Protein AF-A0A7J4RBS2-F1 (afdb_monomer_lite)

Sequence (239 aa):
MVTVESIDEVLATHQPALPSTRLSMVEQTLTRLLLFVILGVLLGLVLMPETVWDNGLRPIIWEPIQQDAGAQGDAGYSYQNTAIYTFGLLASVVVFQALFRTLQLPADDKMMIALIAWVCLAPIFRVLEDADFFPSSIDWLLISPIIHLHLATWLIAIGFVSHLVGKKWDHVGGDLGELNIRMRIVPVLCLALLFMWAILFRPGYAEHDMGLIWVIIGLGIGFASLIFAFHATREWPTI

Foldseek 3Di:
DCDPVNVVVVVVPDDDDDQLQDDDPLLVVLLVVVVCVVVVLVVCCVPPVCVSDVVHCCVLPPVQLLVCQDDPNPGPHDPNSVVCQVVVVVSVVSNVSNVCSNVVADPDVLVVLLCVVLVVVLVVLVVCLVVVLADSVCSSCNDPPNSVVVSVVLVVVLVVVLCVLLVVLPPPDDPVSLVSSCVGSLVVVLVSLVVCCVPRVVRSCVVDVPDPVVVCVVSVVVSVSSVVSPVSNPPVDDD

Secondary structure (DSSP, 8-state):
---HHHHHHHHHH-PPPPPTT---HHHHHHHHHHHHHHHHHHHHHHH-HIIIIIIIIIIIIIHHHHHHSSTT------HHHHHHHHHHHHHHHHHHHHHHHHTT---SHHHHHHHHHHHHHHHHHHHHHTTT-S-HHHHTTTSTTHHHHHHHHHHHHHHHHHHHHHTTTTTS-SHHHHHHHHHHHHHHHHHHHHHHHHHHTHHHHHHS---HHHHHHHHHHHHHHHHHHHHHTTTPPP-

Radius of gyration: 22.14 Å; chains: 1; bounding box: 56×56×59 Å

Structure (mmCIF, N/CA/C/O backbone):
data_AF-A0A7J4RBS2-F1
#
_entry.id   AF-A0A7J4RBS2-F1
#
loop_
_atom_site.group_PDB
_atom_site.id
_atom_site.type_symbol
_atom_site.label_atom_id
_atom_site.label_alt_id
_atom_site.label_comp_id
_atom_site.label_asym_id
_atom_site.label_entity_id
_atom_site.label_seq_id
_atom_site.pdbx_PDB_ins_code
_atom_site.Cartn_x
_atom_site.Cartn_y
_atom_site.Cartn_z
_atom_site.occupancy
_atom_site.B_iso_or_equiv
_atom_site.auth_seq_id
_atom_site.auth_comp_id
_atom_site.auth_asym_id
_atom_site.auth_atom_id
_atom_site.pdbx_PDB_model_num
ATOM 1 N N . MET A 1 1 ? -14.628 40.879 12.457 1.00 50.56 1 MET A N 1
ATOM 2 C CA . MET A 1 1 ? -15.404 40.176 13.499 1.00 50.56 1 MET A CA 1
ATOM 3 C C . MET A 1 1 ? -16.504 39.417 12.788 1.00 50.56 1 MET A C 1
ATOM 5 O O . MET A 1 1 ? -17.358 40.060 12.198 1.00 50.56 1 MET A O 1
ATOM 9 N N . VAL A 1 2 ? -16.421 38.089 12.754 1.00 52.47 2 VAL A N 1
ATOM 10 C CA . VAL A 1 2 ? -17.524 37.231 12.296 1.00 52.47 2 VAL A CA 1
ATOM 11 C C . VAL A 1 2 ? -18.581 37.286 13.403 1.00 52.47 2 VAL A C 1
ATOM 13 O O . VAL A 1 2 ? -18.261 36.989 14.553 1.00 52.47 2 VAL A O 1
ATOM 16 N N . THR A 1 3 ? -19.777 37.799 13.112 1.00 64.69 3 THR A N 1
ATOM 17 C CA . THR A 1 3 ? -20.873 37.916 14.088 1.00 64.69 3 THR A CA 1
ATOM 18 C C . THR A 1 3 ? -21.522 36.549 14.304 1.00 64.69 3 THR A C 1
ATOM 20 O O . THR A 1 3 ? -21.555 35.732 13.389 1.00 64.69 3 THR A O 1
ATOM 23 N N . VAL A 1 4 ? -22.041 36.286 15.504 1.00 63.81 4 VAL A N 1
ATOM 24 C CA . VAL A 1 4 ? -22.678 35.000 15.861 1.00 63.81 4 VAL A CA 1
ATOM 25 C C . VAL A 1 4 ? -23.813 34.634 14.887 1.00 63.81 4 VAL A C 1
ATOM 27 O O . VAL A 1 4 ? -23.891 33.492 14.454 1.00 63.81 4 VAL A O 1
ATOM 30 N N . GLU A 1 5 ? -24.578 35.626 14.415 1.00 63.78 5 GLU A N 1
ATOM 31 C CA . GLU A 1 5 ? -25.596 35.472 13.356 1.00 63.78 5 GLU A CA 1
ATOM 32 C C . GLU A 1 5 ? -25.051 34.866 12.055 1.00 63.78 5 GLU A C 1
ATOM 34 O O . GLU A 1 5 ? -25.697 34.018 11.447 1.00 63.78 5 GLU A O 1
ATOM 39 N N . SER A 1 6 ? -23.838 35.248 11.644 1.00 71.94 6 SER A N 1
ATOM 40 C CA . SER A 1 6 ? -23.223 34.707 10.425 1.00 71.94 6 SER A CA 1
ATOM 41 C C . SER A 1 6 ? -22.739 33.262 10.586 1.00 71.94 6 SER A C 1
ATOM 43 O O . SER A 1 6 ? -22.609 32.548 9.597 1.00 71.94 6 SER A O 1
ATOM 45 N N . ILE A 1 7 ? -22.492 32.807 11.819 1.00 69.44 7 ILE A N 1
ATOM 46 C CA . ILE A 1 7 ? -22.145 31.408 12.106 1.00 69.44 7 ILE A CA 1
ATOM 47 C C . ILE A 1 7 ? -23.410 30.548 12.079 1.00 69.44 7 ILE A C 1
ATOM 49 O O . ILE A 1 7 ? -23.400 29.485 11.463 1.00 69.44 7 ILE A O 1
ATOM 53 N N . ASP A 1 8 ? -24.505 31.022 12.675 1.00 73.69 8 ASP A N 1
ATOM 54 C CA . ASP A 1 8 ? -25.783 30.303 12.686 1.00 73.69 8 ASP A CA 1
ATOM 55 C C . ASP A 1 8 ? -26.370 30.149 11.276 1.00 73.69 8 ASP A C 1
ATOM 57 O O . ASP A 1 8 ? -26.888 29.086 10.938 1.00 73.69 8 ASP A O 1
ATOM 61 N N . GLU A 1 9 ? -26.220 31.153 10.410 1.00 74.69 9 GLU A N 1
ATOM 62 C CA . GLU A 1 9 ? -26.653 31.081 9.008 1.00 74.69 9 GLU A CA 1
ATOM 63 C C . GLU A 1 9 ? -25.820 30.078 8.182 1.00 74.69 9 GLU A C 1
ATOM 65 O O . GLU A 1 9 ? -26.359 29.305 7.381 1.00 74.69 9 GLU A O 1
ATOM 70 N N . VAL A 1 10 ? -24.505 30.020 8.426 1.00 71.06 10 VAL A N 1
ATOM 71 C CA . VAL A 1 10 ? -23.597 29.042 7.800 1.00 71.06 10 VAL A CA 1
ATOM 72 C C . VAL A 1 10 ? -23.872 27.621 8.300 1.00 71.06 10 VAL A C 1
ATOM 74 O O . VAL A 1 10 ? -23.862 26.681 7.508 1.00 71.06 10 VAL A O 1
ATOM 77 N N . LEU A 1 11 ? -24.164 27.441 9.590 1.00 70.25 11 LEU A N 1
ATOM 78 C CA . LEU A 1 11 ? -24.530 26.139 10.157 1.00 70.25 11 LEU A CA 1
ATOM 79 C C . LEU A 1 11 ? -25.921 25.683 9.695 1.00 70.25 11 LEU A C 1
ATOM 81 O O . LEU A 1 11 ? -26.110 24.499 9.426 1.00 70.25 11 LEU A O 1
ATOM 85 N N . ALA A 1 12 ? -26.874 26.606 9.539 1.00 70.94 12 ALA A N 1
ATOM 86 C CA . ALA A 1 12 ? -28.226 26.312 9.061 1.00 70.94 12 ALA A CA 1
ATOM 87 C C . ALA A 1 12 ? -28.264 25.882 7.586 1.00 70.94 12 ALA A C 1
ATOM 89 O O . ALA A 1 12 ? -29.143 25.122 7.178 1.00 70.94 12 ALA A O 1
ATOM 90 N N . THR A 1 13 ? -27.305 26.345 6.784 1.00 72.06 13 THR A N 1
ATOM 91 C CA . THR A 1 13 ? -27.152 25.953 5.374 1.00 72.06 13 THR A CA 1
ATOM 92 C C . THR A 1 13 ? -26.217 24.759 5.179 1.00 72.06 13 THR A C 1
ATOM 94 O O . THR A 1 13 ? -26.147 24.205 4.078 1.00 72.06 13 THR A O 1
ATOM 97 N N . HIS A 1 14 ? -25.531 24.312 6.236 1.00 68.75 14 HIS A N 1
ATOM 98 C CA . HIS A 1 14 ? -24.615 23.185 6.170 1.00 68.75 14 HIS A CA 1
ATOM 99 C C . HIS A 1 14 ? -25.386 21.866 6.058 1.00 68.75 14 HIS A C 1
ATOM 101 O O . HIS A 1 14 ? -25.977 21.372 7.019 1.00 68.75 14 HIS A O 1
ATOM 107 N N . GLN A 1 15 ? -25.371 21.263 4.869 1.00 68.50 15 GLN A N 1
ATOM 108 C CA . GLN A 1 15 ? -25.868 19.903 4.706 1.00 68.50 15 GLN A CA 1
ATOM 109 C C . GLN A 1 15 ? -24.867 18.932 5.343 1.00 68.50 15 GLN A C 1
ATOM 111 O O . GLN A 1 15 ? -23.701 18.921 4.938 1.00 68.50 15 GLN A O 1
ATOM 116 N N . PRO A 1 16 ? -25.285 18.114 6.325 1.00 66.38 16 PRO A N 1
ATOM 117 C CA . PRO A 1 16 ? -24.388 17.154 6.944 1.00 66.38 16 PRO A CA 1
ATOM 118 C C . PRO A 1 16 ? -23.901 16.144 5.904 1.00 66.38 16 PRO A C 1
ATOM 120 O O . PRO A 1 16 ? -24.620 15.790 4.964 1.00 66.38 16 PRO A O 1
ATOM 123 N N . ALA A 1 17 ? -22.678 15.650 6.097 1.00 70.94 17 ALA A N 1
ATOM 124 C CA . ALA A 1 17 ? -22.144 14.571 5.280 1.00 70.94 17 ALA A CA 1
ATOM 125 C C . ALA A 1 17 ? -23.093 13.357 5.286 1.00 70.94 17 ALA A C 1
ATOM 127 O O . ALA A 1 17 ? -23.782 13.080 6.272 1.00 70.94 17 ALA A O 1
ATOM 128 N N . LEU A 1 18 ? -23.129 12.623 4.169 1.00 75.06 18 LEU A N 1
ATOM 129 C CA . LEU A 1 18 ? -23.966 11.430 4.052 1.00 75.06 18 LEU A CA 1
ATOM 130 C C . LEU A 1 18 ? -23.629 10.420 5.167 1.00 75.06 18 LEU A C 1
ATOM 132 O O . LEU A 1 18 ? -22.447 10.183 5.433 1.00 75.06 18 LEU A O 1
ATOM 136 N N . PRO A 1 19 ? -24.633 9.754 5.771 1.00 76.69 19 PRO A N 1
ATOM 137 C CA . PRO A 1 19 ? -24.393 8.712 6.768 1.00 76.69 19 PRO A CA 1
ATOM 138 C C . PRO A 1 19 ? -23.459 7.624 6.227 1.00 76.69 19 PRO A C 1
ATOM 140 O O . PRO A 1 19 ? -23.555 7.269 5.052 1.00 76.69 19 PRO A O 1
ATOM 143 N N . SER A 1 20 ? -22.598 7.034 7.060 1.00 70.38 20 SER A N 1
ATOM 144 C CA . SER A 1 20 ? -21.659 5.967 6.647 1.00 70.38 20 SER A CA 1
ATOM 145 C C . SER A 1 20 ? -22.341 4.753 6.001 1.00 70.38 20 SER A C 1
ATOM 147 O O . SER A 1 20 ? -21.736 4.053 5.201 1.00 70.38 20 SER A O 1
ATOM 149 N N . THR A 1 21 ? -23.631 4.548 6.277 1.00 71.56 21 THR A N 1
ATOM 150 C CA . THR A 1 21 ? -24.465 3.473 5.719 1.00 71.56 21 THR A CA 1
ATOM 151 C C . THR A 1 21 ? -25.028 3.760 4.323 1.00 71.56 21 THR A C 1
ATOM 153 O O . THR A 1 21 ? -25.675 2.890 3.740 1.00 71.56 21 THR A O 1
ATOM 156 N N . ARG A 1 22 ? -24.828 4.965 3.770 1.00 79.38 22 ARG A N 1
ATOM 157 C CA . ARG A 1 22 ? -25.332 5.353 2.444 1.00 79.38 22 ARG A CA 1
ATOM 158 C C . ARG A 1 22 ? -24.209 5.845 1.540 1.00 79.38 22 ARG A C 1
ATOM 160 O O . ARG A 1 22 ? -23.577 6.868 1.800 1.00 79.38 22 ARG A O 1
ATOM 167 N N . LEU A 1 23 ? -24.034 5.145 0.424 1.00 80.25 23 LEU A N 1
ATOM 168 C CA . LEU A 1 23 ? -23.126 5.543 -0.644 1.00 80.25 23 LEU A CA 1
ATOM 169 C C . LEU A 1 23 ? -23.752 6.642 -1.506 1.00 80.25 23 LEU A C 1
ATOM 171 O O . LEU A 1 23 ? -24.913 6.535 -1.914 1.00 80.25 23 LEU A O 1
ATOM 175 N N . SER A 1 24 ? -22.967 7.665 -1.825 1.00 85.44 24 SER A N 1
ATOM 176 C CA . SER A 1 24 ? -23.315 8.675 -2.822 1.00 85.44 24 SER A CA 1
ATOM 177 C C . SER A 1 24 ? -23.440 8.058 -4.218 1.00 85.44 24 SER A C 1
ATOM 179 O O . SER A 1 24 ? -22.927 6.972 -4.493 1.00 85.44 24 SER A O 1
ATOM 181 N N . MET A 1 25 ? -24.094 8.770 -5.137 1.00 86.06 25 MET A N 1
ATOM 182 C CA . MET A 1 25 ? -24.207 8.319 -6.530 1.00 86.06 25 MET A CA 1
ATOM 183 C C . MET A 1 25 ? -22.836 8.134 -7.190 1.00 86.06 25 MET A C 1
ATOM 185 O O . MET A 1 25 ? -22.652 7.185 -7.951 1.00 86.06 25 MET A O 1
ATOM 189 N N . VAL A 1 26 ? -21.865 8.991 -6.859 1.00 86.50 26 VAL A N 1
ATOM 190 C CA . VAL A 1 26 ? -20.489 8.900 -7.366 1.00 86.50 26 VAL A CA 1
ATOM 191 C C . VAL A 1 26 ? -19.807 7.637 -6.842 1.00 86.50 26 VAL A C 1
ATOM 193 O O . VAL A 1 26 ? -19.318 6.843 -7.641 1.00 86.50 26 VAL A O 1
ATOM 196 N N . GLU A 1 27 ? -19.848 7.395 -5.528 1.00 86.31 27 GLU A N 1
ATOM 197 C CA . GLU A 1 27 ? -19.271 6.193 -4.905 1.00 86.31 27 GLU A CA 1
ATOM 198 C C . GLU A 1 27 ? -19.888 4.908 -5.482 1.00 86.31 27 GLU A C 1
ATOM 200 O O . GLU A 1 27 ? -19.162 3.987 -5.858 1.00 86.31 27 GLU A O 1
ATOM 205 N N . GLN A 1 28 ? -21.218 4.846 -5.624 1.00 87.38 28 GLN A N 1
ATOM 206 C CA . GLN A 1 28 ? -21.900 3.681 -6.203 1.00 87.38 28 GLN A CA 1
ATOM 207 C C . GLN A 1 28 ? -21.513 3.449 -7.663 1.00 87.38 28 GLN A C 1
ATOM 209 O O . GLN A 1 28 ? -21.249 2.312 -8.058 1.00 87.38 28 GLN A O 1
ATOM 214 N N . THR A 1 29 ? -21.499 4.514 -8.465 1.00 89.88 29 THR A N 1
ATOM 215 C CA . THR A 1 29 ? -21.199 4.425 -9.898 1.00 89.88 29 THR A CA 1
ATOM 216 C C . THR A 1 29 ? -19.759 3.990 -10.112 1.00 89.88 29 THR A C 1
ATOM 218 O O . THR A 1 29 ? -19.530 3.030 -10.842 1.00 89.88 29 THR A O 1
ATOM 221 N N . LEU A 1 30 ? -18.802 4.623 -9.428 1.00 89.62 30 LEU A N 1
ATOM 222 C CA . LEU A 1 30 ? -17.386 4.271 -9.532 1.00 89.62 30 LEU A CA 1
ATOM 223 C C . LEU A 1 30 ? -17.116 2.848 -9.044 1.00 89.62 30 LEU A C 1
ATOM 225 O O . LEU A 1 30 ? -16.417 2.107 -9.726 1.00 89.62 30 LEU A O 1
ATOM 229 N N . THR A 1 31 ? -17.723 2.426 -7.931 1.00 88.56 31 THR A N 1
ATOM 230 C CA . THR A 1 31 ? -17.552 1.055 -7.420 1.00 88.56 31 THR A CA 1
ATOM 231 C C . THR A 1 31 ? -18.075 0.019 -8.418 1.00 88.56 31 THR A C 1
ATOM 233 O O . THR A 1 31 ? -17.393 -0.960 -8.711 1.00 88.56 31 THR A O 1
ATOM 236 N N . ARG A 1 32 ? -19.268 0.231 -8.990 1.00 91.50 32 ARG A N 1
ATOM 237 C CA . ARG A 1 32 ? -19.848 -0.688 -9.986 1.00 91.50 32 ARG A CA 1
ATOM 238 C C . ARG A 1 32 ? -19.064 -0.693 -11.294 1.00 91.50 32 ARG A C 1
ATOM 240 O O . ARG A 1 32 ? -18.842 -1.765 -11.846 1.00 91.50 32 ARG A O 1
ATOM 247 N N . LEU A 1 33 ? -18.646 0.479 -11.770 1.00 92.75 33 LEU A N 1
ATOM 248 C CA . LEU A 1 33 ? -17.818 0.615 -12.965 1.00 92.75 33 LEU A CA 1
ATOM 249 C C . LEU A 1 33 ? -16.496 -0.135 -12.782 1.00 92.75 33 LEU A C 1
ATOM 251 O O . LEU A 1 33 ? -16.130 -0.929 -13.640 1.00 92.75 33 LEU A O 1
ATOM 255 N N . LEU A 1 34 ? -15.820 0.064 -11.648 1.00 89.94 34 LEU A N 1
ATOM 256 C CA . LEU A 1 34 ? -14.563 -0.610 -11.341 1.00 89.94 34 LEU A CA 1
ATOM 257 C C . LEU A 1 34 ? -14.745 -2.131 -11.299 1.00 89.94 34 LEU A C 1
ATOM 259 O O . LEU A 1 34 ? -13.981 -2.851 -11.933 1.00 89.94 34 LEU A O 1
ATOM 263 N N . LEU A 1 35 ? -15.787 -2.625 -10.621 1.00 90.69 35 LEU A N 1
ATOM 264 C CA . LEU A 1 35 ? -16.109 -4.056 -10.591 1.00 90.69 35 LEU A CA 1
ATOM 265 C C . LEU A 1 35 ? -16.387 -4.617 -11.989 1.00 90.69 35 LEU A C 1
ATOM 267 O O . LEU A 1 35 ? -15.912 -5.702 -12.317 1.00 90.69 35 LEU A O 1
ATOM 271 N N . PHE A 1 36 ? -17.126 -3.880 -12.820 1.00 94.19 36 PHE A N 1
ATOM 272 C CA . PHE A 1 36 ? -17.406 -4.274 -14.197 1.00 94.19 36 PHE A CA 1
ATOM 273 C C . PHE A 1 36 ? -16.131 -4.325 -15.045 1.00 94.19 36 PHE A C 1
ATOM 275 O O . PHE A 1 36 ? -15.924 -5.300 -15.762 1.00 94.19 36 PHE A O 1
ATOM 282 N N . VAL A 1 37 ? -15.255 -3.321 -14.932 1.00 91.44 37 VAL A N 1
ATOM 283 C CA . VAL A 1 37 ? -13.959 -3.287 -15.627 1.00 91.44 37 VAL A CA 1
ATOM 284 C C . VAL A 1 37 ? -13.081 -4.454 -15.184 1.00 91.44 37 VAL A C 1
ATOM 286 O O . VAL A 1 37 ? -12.565 -5.166 -16.038 1.00 91.44 37 VAL A O 1
ATOM 289 N N . ILE A 1 38 ? -12.957 -4.703 -13.877 1.00 90.44 38 ILE A N 1
ATOM 290 C CA . ILE A 1 38 ? -12.171 -5.826 -13.343 1.00 90.44 38 ILE A CA 1
ATOM 291 C C . ILE A 1 38 ? -12.710 -7.153 -13.879 1.00 90.44 38 ILE A C 1
ATOM 293 O O . ILE A 1 38 ? -11.948 -7.951 -14.417 1.00 90.44 38 ILE A O 1
ATOM 297 N N . LEU A 1 39 ? -14.020 -7.387 -13.776 1.00 93.50 39 LEU A N 1
ATOM 298 C CA . LEU A 1 39 ? -14.628 -8.628 -14.250 1.00 93.50 39 LEU A CA 1
ATOM 299 C C . LEU A 1 39 ? -14.483 -8.785 -15.769 1.00 93.50 39 LEU A C 1
ATOM 301 O O . LEU A 1 39 ? -14.176 -9.876 -16.240 1.00 93.50 39 LEU A O 1
ATOM 305 N N . GLY A 1 40 ? -14.664 -7.703 -16.528 1.00 93.00 40 GLY A N 1
ATOM 306 C CA . GLY A 1 40 ? -14.497 -7.683 -17.978 1.00 93.00 40 GLY A CA 1
ATOM 307 C C . GLY A 1 40 ? -13.063 -7.986 -18.404 1.00 93.00 40 GLY A C 1
ATOM 308 O O . GLY A 1 40 ? -12.862 -8.800 -19.300 1.00 93.00 40 GLY A O 1
ATOM 309 N N . VAL A 1 41 ? -12.068 -7.406 -17.726 1.00 91.69 41 VAL A N 1
ATOM 310 C CA . VAL A 1 41 ? -10.647 -7.710 -17.953 1.00 91.69 41 VAL A CA 1
ATOM 311 C C . VAL A 1 41 ? -10.345 -9.162 -17.598 1.00 91.69 41 VAL A C 1
ATOM 313 O O . VAL A 1 41 ? -9.732 -9.850 -18.403 1.00 91.69 41 VAL A O 1
ATOM 316 N N . LEU A 1 42 ? -10.809 -9.667 -16.450 1.00 92.81 42 LEU A N 1
ATOM 317 C CA . LEU A 1 42 ? -10.588 -11.063 -16.052 1.00 92.81 42 LEU A CA 1
ATOM 318 C C . LEU A 1 42 ? -11.202 -12.049 -17.052 1.00 92.81 42 LEU A C 1
ATOM 320 O O . LEU A 1 42 ? -10.530 -12.979 -17.491 1.00 92.81 42 LEU A O 1
ATOM 324 N N . LEU A 1 43 ? -12.456 -11.832 -17.453 1.00 94.06 43 LEU A N 1
ATOM 325 C CA . LEU A 1 43 ? -13.114 -12.642 -18.479 1.00 94.06 43 LEU A CA 1
ATOM 326 C C . LEU A 1 43 ? -12.390 -12.528 -19.823 1.00 94.06 43 LEU A C 1
ATOM 328 O O . LEU A 1 43 ? -12.178 -13.535 -20.491 1.00 94.06 43 LEU A O 1
ATOM 332 N N . GLY A 1 44 ? -11.974 -11.322 -20.200 1.00 91.44 44 GLY A N 1
ATOM 333 C CA . GLY A 1 44 ? -11.227 -11.062 -21.423 1.00 91.44 44 GLY A CA 1
ATOM 334 C C . GLY A 1 44 ? -9.868 -11.762 -21.454 1.00 91.44 44 GLY A C 1
ATOM 335 O O . GLY A 1 44 ? -9.521 -12.355 -22.467 1.00 91.44 44 GLY A O 1
ATOM 336 N N . LEU A 1 45 ? -9.135 -11.780 -20.340 1.00 92.56 45 LEU A N 1
ATOM 337 C CA . LEU A 1 45 ? -7.869 -12.505 -20.214 1.00 92.56 45 LEU A CA 1
ATOM 338 C C . LEU A 1 45 ? -8.057 -14.025 -20.318 1.00 92.56 45 LEU A C 1
ATOM 340 O O . LEU A 1 45 ? -7.184 -14.709 -20.838 1.00 92.56 45 LEU A O 1
ATOM 344 N N . VAL A 1 46 ? -9.191 -14.562 -19.858 1.00 93.94 46 VAL A N 1
ATOM 345 C CA . VAL A 1 46 ? -9.502 -15.998 -19.972 1.00 93.94 46 VAL A CA 1
ATOM 346 C C . VAL A 1 46 ? -9.952 -16.371 -21.387 1.00 93.94 46 VAL A C 1
ATOM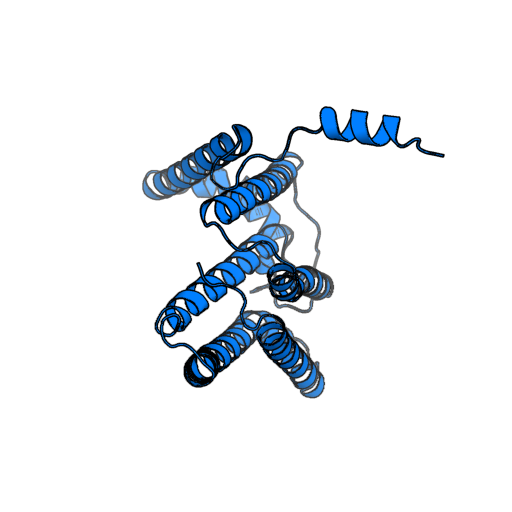 348 O O . VAL A 1 46 ? -9.566 -17.420 -21.897 1.00 93.94 46 VAL A O 1
ATOM 351 N N . LEU A 1 47 ? -10.783 -15.541 -22.021 1.00 94.81 47 LEU A N 1
ATOM 352 C CA . LEU A 1 47 ? -11.408 -15.851 -23.310 1.00 94.81 47 LEU A CA 1
ATOM 353 C C . LEU A 1 47 ? -10.552 -15.433 -24.514 1.00 94.81 47 LEU A C 1
ATOM 355 O O . LEU A 1 47 ? -10.588 -16.097 -25.547 1.00 94.81 47 LEU A O 1
ATOM 359 N N . MET A 1 48 ? -9.823 -14.321 -24.405 1.00 94.12 48 MET A N 1
ATOM 360 C CA . MET A 1 48 ? -9.059 -13.687 -25.488 1.00 94.12 48 MET A CA 1
ATOM 361 C C . MET A 1 48 ? -7.751 -13.053 -24.963 1.00 94.12 48 MET A C 1
ATOM 363 O O . MET A 1 48 ? -7.563 -11.836 -25.082 1.00 94.12 48 MET A O 1
ATOM 367 N N . PRO A 1 49 ? -6.828 -13.854 -24.391 1.00 92.12 49 PRO A N 1
ATOM 368 C CA . PRO A 1 49 ? -5.625 -13.352 -23.725 1.00 92.12 49 PRO A CA 1
ATOM 369 C C . PRO A 1 49 ? -4.763 -12.461 -24.622 1.00 92.12 49 PRO A C 1
ATOM 371 O O . PRO A 1 49 ? -4.405 -11.368 -24.202 1.00 92.12 49 PRO A O 1
ATOM 374 N N . GLU A 1 50 ? -4.492 -12.859 -25.868 1.00 91.75 50 GLU A N 1
ATOM 375 C CA . GLU A 1 50 ? -3.614 -12.080 -26.759 1.00 91.75 50 GLU A CA 1
ATOM 376 C C . GLU A 1 50 ? -4.215 -10.727 -27.168 1.00 91.75 50 GLU A C 1
ATOM 378 O O . GLU A 1 50 ? -3.516 -9.725 -27.325 1.00 91.75 50 GLU A O 1
ATOM 383 N N . THR A 1 51 ? -5.536 -10.659 -27.344 1.00 90.81 51 THR A N 1
ATOM 384 C CA . THR A 1 51 ? -6.206 -9.400 -27.695 1.00 90.81 51 THR A CA 1
ATOM 385 C C . THR A 1 51 ? -6.235 -8.445 -26.507 1.00 90.81 51 THR A C 1
ATOM 387 O O . THR A 1 51 ? -6.001 -7.252 -26.673 1.00 90.81 51 THR A O 1
ATOM 390 N N . VAL A 1 52 ? -6.523 -8.959 -25.310 1.00 91.69 52 VAL A N 1
ATOM 391 C CA . VAL A 1 52 ? -6.680 -8.133 -24.107 1.00 91.69 52 VAL A CA 1
ATOM 392 C C . VAL A 1 52 ? -5.333 -7.745 -23.513 1.00 91.69 52 VAL A C 1
ATOM 394 O O . VAL A 1 52 ? -5.154 -6.591 -23.132 1.00 91.69 52 VAL A O 1
ATOM 397 N N . TRP A 1 53 ? -4.387 -8.678 -23.436 1.00 92.31 53 TRP A N 1
ATOM 398 C CA . TRP A 1 53 ? -3.063 -8.430 -22.885 1.00 92.31 53 TRP A CA 1
ATOM 399 C C . TRP A 1 53 ? -2.125 -7.849 -23.939 1.00 92.31 53 TRP A C 1
ATOM 401 O O . TRP A 1 53 ? -1.852 -6.653 -23.885 1.00 92.31 53 TRP A O 1
ATOM 411 N N . ASP A 1 54 ? -1.672 -8.648 -24.908 1.00 90.31 54 ASP A N 1
ATOM 412 C CA . ASP A 1 54 ? -0.559 -8.269 -25.788 1.00 90.31 54 ASP A CA 1
ATOM 413 C C . ASP A 1 54 ? -0.868 -7.059 -26.672 1.00 90.31 54 ASP A C 1
ATOM 415 O O . ASP A 1 54 ? -0.031 -6.173 -26.807 1.00 90.31 54 ASP A O 1
ATOM 419 N N . ASN A 1 55 ? -2.079 -6.982 -27.226 1.00 89.25 55 ASN A N 1
ATOM 420 C CA . ASN A 1 55 ? -2.475 -5.879 -28.109 1.00 89.25 55 ASN A CA 1
ATOM 421 C C . ASN A 1 55 ? -3.195 -4.729 -27.384 1.00 89.25 55 ASN A C 1
ATOM 423 O O . ASN A 1 55 ? -3.453 -3.689 -27.990 1.00 89.25 55 ASN A O 1
ATOM 427 N N . GLY A 1 56 ? -3.566 -4.919 -26.116 1.00 89.31 56 GLY A N 1
ATOM 428 C CA . GLY A 1 56 ? -4.407 -3.991 -25.363 1.00 89.31 56 GLY A CA 1
ATOM 429 C C . GLY A 1 56 ? -3.687 -3.405 -24.157 1.00 89.31 56 GLY A C 1
ATOM 430 O O . GLY A 1 56 ? -3.096 -2.328 -24.219 1.00 89.31 56 GLY A O 1
ATOM 431 N N . LEU A 1 57 ? -3.772 -4.108 -23.028 1.00 89.69 57 LEU A N 1
ATOM 432 C CA . LEU A 1 57 ? -3.272 -3.636 -21.739 1.00 89.69 57 LEU A CA 1
ATOM 433 C C . LEU A 1 57 ? -1.751 -3.506 -21.710 1.00 89.69 57 LEU A C 1
ATOM 435 O O . LEU A 1 57 ? -1.245 -2.573 -21.099 1.00 89.69 57 LEU A O 1
ATOM 439 N N . ARG A 1 58 ? -1.010 -4.400 -22.365 1.00 88.94 58 ARG A N 1
ATOM 440 C CA . ARG A 1 58 ? 0.452 -4.399 -22.330 1.00 88.94 58 ARG A CA 1
ATOM 441 C C . ARG A 1 58 ? 1.065 -3.092 -22.866 1.00 88.94 58 ARG A C 1
ATOM 443 O O . ARG A 1 58 ? 1.776 -2.462 -22.089 1.00 88.94 58 ARG A O 1
ATOM 450 N N . PRO A 1 59 ? 0.776 -2.621 -24.092 1.00 89.00 59 PRO A N 1
ATOM 451 C CA . PRO A 1 59 ? 1.382 -1.389 -24.614 1.00 89.00 59 PRO A CA 1
ATOM 452 C C . PRO A 1 59 ? 0.892 -0.111 -23.916 1.00 89.00 59 PRO A C 1
ATOM 454 O O . PRO A 1 59 ? 1.609 0.884 -23.843 1.00 89.00 59 PRO A O 1
ATOM 457 N N . ILE A 1 60 ? -0.337 -0.115 -23.391 1.00 86.50 60 ILE A N 1
ATOM 458 C CA . ILE A 1 60 ? -0.945 1.068 -22.760 1.00 86.50 60 ILE A CA 1
ATOM 459 C C . ILE A 1 60 ? -0.552 1.172 -21.280 1.00 86.50 60 ILE A C 1
ATOM 461 O O . ILE A 1 60 ? -0.319 2.267 -20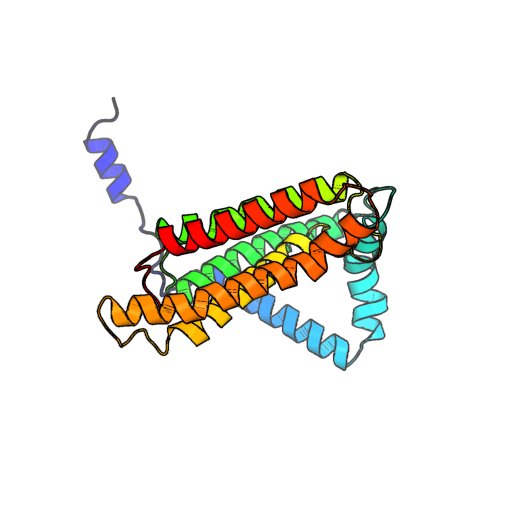.775 1.00 86.50 60 ILE A O 1
ATOM 465 N N . ILE A 1 61 ? -0.492 0.045 -20.572 1.00 87.38 61 ILE A N 1
ATOM 466 C CA . ILE A 1 61 ? -0.302 -0.002 -19.118 1.00 87.38 61 ILE A CA 1
ATOM 467 C C . ILE A 1 61 ? 1.081 -0.547 -18.753 1.00 87.38 61 ILE A C 1
ATOM 469 O O . ILE A 1 61 ? 1.818 0.056 -17.986 1.00 87.38 61 ILE A O 1
ATOM 473 N N . TRP A 1 62 ? 1.473 -1.696 -19.289 1.00 87.25 62 TRP A N 1
ATOM 474 C CA . TRP A 1 62 ? 2.662 -2.388 -18.790 1.00 87.25 62 TRP A CA 1
ATOM 475 C C . TRP A 1 62 ? 3.983 -1.834 -19.339 1.00 87.25 62 TRP A C 1
ATOM 477 O O . TRP A 1 62 ? 4.917 -1.598 -18.581 1.00 87.25 62 TRP A O 1
ATOM 487 N N . GLU A 1 63 ? 4.070 -1.607 -20.648 1.00 87.81 63 GLU A N 1
ATOM 488 C CA . GLU A 1 63 ? 5.302 -1.153 -21.304 1.00 87.81 63 GLU A CA 1
ATOM 489 C C . GLU A 1 63 ? 5.805 0.208 -20.806 1.00 87.81 63 GLU A C 1
ATOM 491 O O . GLU A 1 63 ? 7.006 0.307 -20.567 1.00 87.81 63 GLU A O 1
ATOM 496 N N . PRO A 1 64 ? 4.953 1.228 -20.570 1.00 85.75 64 PRO A N 1
ATOM 497 C CA . PRO A 1 64 ? 5.413 2.486 -19.987 1.00 85.75 64 PRO A CA 1
ATOM 498 C C . PRO A 1 64 ? 6.040 2.298 -18.604 1.00 85.75 64 PRO A C 1
ATOM 500 O O . PRO A 1 64 ? 7.081 2.877 -18.334 1.00 85.75 64 PRO A O 1
ATOM 503 N N . ILE A 1 65 ? 5.449 1.444 -17.759 1.00 84.12 65 ILE A N 1
ATOM 504 C CA . ILE A 1 65 ? 5.985 1.134 -16.425 1.00 84.12 65 ILE A CA 1
ATOM 505 C C . ILE A 1 65 ? 7.329 0.414 -16.547 1.00 84.12 65 ILE A C 1
ATOM 507 O O . ILE A 1 65 ? 8.252 0.685 -15.791 1.00 84.12 65 ILE A O 1
ATOM 511 N N . GLN A 1 66 ? 7.456 -0.501 -17.510 1.00 83.44 66 GLN A N 1
ATOM 512 C CA . GLN A 1 66 ? 8.705 -1.217 -17.749 1.00 83.44 66 GLN A CA 1
ATOM 513 C C . GLN A 1 66 ? 9.815 -0.313 -18.304 1.00 83.44 66 GLN A C 1
ATOM 515 O O . GLN A 1 66 ? 10.981 -0.597 -18.065 1.00 83.44 66 GLN A O 1
ATOM 520 N N . GLN A 1 67 ? 9.470 0.729 -19.062 1.00 80.88 67 GLN A N 1
ATOM 521 C CA . GLN A 1 67 ? 10.428 1.718 -19.569 1.00 80.88 67 GLN A CA 1
ATOM 522 C C . GLN A 1 67 ? 10.867 2.698 -18.481 1.00 80.88 67 GLN A C 1
ATOM 524 O O . GLN A 1 67 ? 12.022 3.109 -18.469 1.00 80.88 67 GLN A O 1
ATOM 529 N N . ASP A 1 68 ? 9.946 3.039 -17.581 1.00 79.00 68 ASP A N 1
ATOM 530 C CA . ASP A 1 68 ? 10.219 3.841 -16.388 1.00 79.00 68 ASP A CA 1
ATOM 531 C C . ASP A 1 68 ? 11.096 3.063 -15.390 1.00 79.00 68 ASP A C 1
ATOM 533 O O . ASP A 1 68 ? 11.931 3.648 -14.712 1.00 79.00 68 ASP A O 1
ATOM 537 N N . ALA A 1 69 ? 10.952 1.731 -15.351 1.00 72.69 69 ALA A N 1
ATOM 538 C CA . ALA A 1 69 ? 11.788 0.841 -14.551 1.00 72.69 69 ALA A CA 1
ATOM 539 C C . ALA A 1 69 ? 13.190 0.688 -15.155 1.00 72.69 69 ALA A C 1
ATOM 541 O O . ALA A 1 69 ? 13.366 0.087 -16.218 1.00 72.69 69 ALA A O 1
ATOM 542 N N . GLY A 1 70 ? 14.207 1.163 -14.439 1.00 65.75 70 GLY A N 1
ATOM 543 C CA . GLY A 1 70 ? 15.615 1.037 -14.800 1.00 65.75 70 GLY A CA 1
ATOM 544 C C . GLY A 1 70 ? 16.393 2.355 -14.812 1.00 65.75 70 GLY A C 1
ATOM 545 O O . GLY A 1 70 ? 15.846 3.449 -14.749 1.00 65.75 70 GLY A O 1
ATOM 546 N N . ALA A 1 71 ? 17.713 2.229 -14.977 1.00 56.69 71 ALA A N 1
ATOM 547 C CA . ALA A 1 71 ? 18.730 3.259 -14.711 1.00 56.69 71 ALA A CA 1
ATOM 548 C C . ALA A 1 71 ? 18.651 4.579 -15.517 1.00 56.69 71 ALA A C 1
ATOM 550 O O . ALA A 1 71 ? 19.546 5.414 -15.402 1.00 56.69 71 ALA A O 1
ATOM 551 N N . GLN A 1 72 ? 17.660 4.760 -16.394 1.00 56.00 72 GLN A N 1
ATOM 552 C CA . GLN A 1 72 ? 17.472 6.011 -17.136 1.00 56.00 72 GLN A CA 1
ATOM 553 C C . GLN A 1 72 ? 16.276 6.832 -16.643 1.00 56.00 72 GLN A C 1
ATOM 555 O O . GLN A 1 72 ? 16.272 8.030 -16.919 1.00 56.00 72 GLN A O 1
ATOM 560 N N . GLY A 1 73 ? 15.318 6.241 -15.909 1.00 58.53 73 GLY A N 1
ATOM 561 C CA . GLY A 1 73 ? 14.164 6.949 -15.330 1.00 58.53 73 GLY A CA 1
ATOM 562 C C . GLY A 1 73 ? 13.405 7.848 -16.316 1.00 58.53 73 GLY A C 1
ATOM 563 O O . GLY A 1 73 ? 12.834 8.861 -15.912 1.00 58.53 73 GLY A O 1
ATOM 564 N N . ASP A 1 74 ? 13.476 7.550 -17.620 1.00 60.75 74 ASP A N 1
ATOM 565 C CA . ASP A 1 74 ? 12.958 8.427 -18.667 1.00 60.75 74 ASP A CA 1
ATOM 566 C C . ASP A 1 74 ? 11.604 7.902 -19.131 1.00 60.75 74 ASP A C 1
ATOM 568 O O . ASP A 1 74 ? 11.470 6.887 -19.822 1.00 60.75 74 ASP A O 1
ATOM 572 N N . ALA A 1 75 ? 10.578 8.583 -18.644 1.00 65.88 75 ALA A N 1
ATOM 573 C CA . ALA A 1 75 ? 9.238 8.057 -18.573 1.00 65.88 75 ALA A CA 1
ATOM 574 C C . ALA A 1 75 ? 8.582 8.019 -19.967 1.00 65.88 75 ALA A C 1
ATOM 576 O O . ALA A 1 75 ? 8.163 9.044 -20.508 1.00 65.88 75 ALA A O 1
ATOM 577 N N . GLY A 1 76 ? 8.412 6.821 -20.534 1.00 68.94 76 GLY A N 1
ATOM 578 C CA . GLY A 1 76 ? 7.699 6.565 -21.797 1.00 68.94 76 GLY A CA 1
ATOM 579 C C . GLY A 1 76 ? 6.180 6.814 -21.748 1.00 68.94 76 GLY A C 1
ATOM 580 O O . GLY A 1 76 ? 5.413 6.206 -22.502 1.00 68.94 76 GLY A O 1
ATOM 581 N N . TYR A 1 77 ? 5.696 7.664 -20.837 1.00 79.69 77 TYR A N 1
ATOM 582 C CA . TYR A 1 77 ? 4.271 7.891 -20.626 1.00 79.69 77 TYR A CA 1
ATOM 583 C C . TYR A 1 77 ? 3.670 8.807 -21.696 1.00 79.69 77 TYR A C 1
ATOM 585 O O . TYR A 1 77 ? 4.078 9.950 -21.897 1.00 79.69 77 TYR A O 1
ATOM 593 N N . SER A 1 78 ? 2.607 8.325 -22.338 1.00 85.94 78 SER A N 1
ATOM 594 C CA . SER A 1 78 ? 1.736 9.154 -23.169 1.00 85.94 78 SER A CA 1
ATOM 595 C C . SER A 1 78 ? 0.697 9.894 -22.317 1.00 85.94 78 SER A C 1
ATOM 597 O O . SER A 1 78 ? 0.345 9.455 -21.219 1.00 85.94 78 SER A O 1
ATOM 599 N N . TYR A 1 79 ? 0.107 10.968 -22.855 1.00 87.06 79 TYR A N 1
ATOM 600 C CA . TYR A 1 79 ? -1.019 11.659 -22.206 1.00 87.06 79 TYR A CA 1
ATOM 601 C C . TYR A 1 79 ? -2.182 10.717 -21.859 1.00 87.06 79 TYR A C 1
ATOM 603 O O . TYR A 1 79 ? -2.840 10.899 -20.835 1.00 87.06 79 TYR A O 1
ATOM 611 N N . GLN A 1 80 ? -2.426 9.704 -22.697 1.00 86.81 80 GLN A N 1
ATOM 612 C CA . GLN A 1 80 ? -3.466 8.706 -22.466 1.00 86.81 80 GLN A CA 1
ATOM 613 C C . GLN A 1 80 ? -3.160 7.868 -21.222 1.00 86.81 80 GLN A C 1
ATOM 615 O O . GLN A 1 80 ? -4.018 7.729 -20.350 1.00 86.81 80 GLN A O 1
ATOM 620 N N . ASN A 1 81 ? -1.941 7.344 -21.115 1.00 87.31 81 ASN A N 1
ATOM 621 C CA . ASN A 1 81 ? -1.561 6.434 -20.036 1.00 87.31 81 ASN A CA 1
ATOM 622 C C . ASN A 1 81 ? -1.521 7.193 -18.703 1.00 87.31 81 ASN A C 1
ATOM 624 O O . ASN A 1 81 ? -2.114 6.755 -17.718 1.00 87.31 81 ASN A O 1
ATOM 628 N N . THR A 1 82 ? -0.950 8.401 -18.700 1.00 85.94 82 THR A N 1
ATOM 629 C CA . THR A 1 82 ? -0.943 9.298 -17.534 1.00 85.94 82 THR A CA 1
ATOM 630 C C . THR A 1 82 ? -2.352 9.621 -17.042 1.00 85.94 82 THR A C 1
ATOM 632 O O . THR A 1 82 ? -2.606 9.602 -15.834 1.00 85.94 82 THR A O 1
ATOM 635 N N . ALA A 1 83 ? -3.297 9.884 -17.951 1.00 87.69 83 ALA A N 1
ATOM 636 C CA . ALA A 1 83 ? -4.689 10.107 -17.578 1.00 87.69 83 ALA A CA 1
ATOM 637 C C . ALA A 1 83 ? -5.311 8.852 -16.946 1.00 87.69 83 ALA A C 1
ATOM 639 O O . ALA A 1 83 ? -5.955 8.960 -15.902 1.00 87.69 83 ALA A O 1
ATOM 640 N N . ILE A 1 84 ? -5.080 7.666 -17.524 1.00 88.75 84 ILE A N 1
ATOM 641 C CA . ILE A 1 84 ? -5.585 6.395 -16.980 1.00 88.75 84 ILE A CA 1
ATOM 642 C C . ILE A 1 84 ? -5.074 6.177 -15.552 1.00 88.75 84 ILE A C 1
ATOM 644 O O . ILE A 1 84 ? -5.876 5.887 -14.664 1.00 88.75 84 ILE A O 1
ATOM 648 N N . TYR A 1 85 ? -3.780 6.377 -15.298 1.00 86.06 85 TYR A N 1
ATOM 649 C CA . TYR A 1 85 ? -3.214 6.232 -13.954 1.00 86.06 85 TYR A CA 1
ATOM 650 C C . TYR A 1 85 ? -3.762 7.253 -12.969 1.00 86.06 85 TYR A C 1
ATOM 652 O O . TYR A 1 85 ? -4.153 6.893 -11.859 1.00 86.06 85 TYR A O 1
ATOM 660 N N . THR A 1 86 ? -3.849 8.516 -13.382 1.00 87.25 86 THR A N 1
ATOM 661 C CA . THR A 1 86 ? -4.321 9.604 -12.519 1.00 87.25 86 THR A CA 1
ATOM 662 C C . THR A 1 86 ? -5.778 9.388 -12.122 1.00 87.25 86 THR A C 1
ATOM 664 O O . THR A 1 86 ? -6.114 9.381 -10.937 1.00 87.25 86 THR A O 1
ATOM 667 N N . PHE A 1 87 ? -6.659 9.153 -13.098 1.00 89.69 87 PHE A N 1
ATOM 668 C CA . PHE A 1 87 ? -8.073 8.909 -12.824 1.00 89.69 87 PHE A CA 1
ATOM 669 C C . PHE A 1 87 ? -8.308 7.564 -12.133 1.00 89.69 87 PHE A C 1
ATOM 671 O O . PHE A 1 87 ? -9.200 7.476 -11.292 1.00 89.69 87 PHE A O 1
ATOM 678 N N . GLY A 1 88 ? -7.496 6.543 -12.418 1.00 88.25 88 GLY A N 1
ATOM 679 C CA . GLY A 1 88 ? -7.531 5.261 -11.716 1.00 88.25 88 GLY A CA 1
ATOM 680 C C . GLY A 1 88 ? -7.195 5.398 -10.229 1.00 88.25 88 GLY A C 1
ATOM 681 O O . GLY A 1 88 ? -7.919 4.867 -9.383 1.00 88.25 88 GLY A O 1
ATOM 682 N N . LEU A 1 89 ? -6.153 6.164 -9.889 1.00 85.81 89 LEU A N 1
ATOM 683 C CA . LEU A 1 89 ? -5.792 6.460 -8.499 1.00 85.81 89 LEU A CA 1
ATOM 684 C C . LEU A 1 89 ? -6.888 7.270 -7.796 1.00 85.81 89 LEU A C 1
ATOM 686 O O . LEU A 1 89 ? -7.314 6.895 -6.705 1.00 85.81 89 LEU A O 1
ATOM 690 N N . LEU A 1 90 ? -7.413 8.321 -8.434 1.00 87.88 90 LEU A N 1
ATOM 691 C CA . LEU A 1 90 ? -8.516 9.117 -7.878 1.00 87.88 90 LEU A CA 1
ATOM 692 C C . LEU A 1 90 ? -9.776 8.271 -7.646 1.00 87.88 90 LEU A C 1
ATOM 694 O O . LEU A 1 90 ? -10.391 8.352 -6.582 1.00 87.88 90 LEU A O 1
ATOM 698 N N . ALA A 1 91 ? -10.143 7.421 -8.607 1.00 86.94 91 ALA A N 1
ATOM 699 C CA . ALA A 1 91 ? -11.267 6.502 -8.461 1.00 86.94 91 ALA A CA 1
ATOM 700 C C . ALA A 1 91 ? -11.038 5.510 -7.311 1.00 86.94 91 ALA A C 1
ATOM 702 O O . ALA A 1 91 ? -11.963 5.247 -6.543 1.00 86.94 91 ALA A O 1
ATOM 703 N N . SER A 1 92 ? -9.809 5.013 -7.145 1.00 84.56 92 SER A N 1
ATOM 704 C CA . SER A 1 92 ? -9.443 4.116 -6.044 1.00 84.56 92 SER A CA 1
ATOM 705 C C . SER A 1 92 ? -9.633 4.779 -4.680 1.00 84.56 92 SER A C 1
ATOM 707 O O . SER A 1 92 ? -10.189 4.151 -3.784 1.00 84.56 92 SER A O 1
ATOM 709 N N . VAL A 1 93 ? -9.267 6.057 -4.524 1.00 86.19 93 VAL A N 1
ATOM 710 C CA . VAL A 1 93 ? -9.503 6.811 -3.277 1.00 86.19 93 VAL A CA 1
ATOM 711 C C . VAL A 1 93 ? -10.995 6.865 -2.940 1.00 86.19 93 VAL A C 1
ATOM 713 O O . VAL A 1 93 ? -11.381 6.574 -1.807 1.00 86.19 93 VAL A O 1
ATOM 716 N N . VAL A 1 94 ? -11.849 7.168 -3.922 1.00 87.00 94 VAL A N 1
ATOM 717 C CA . VAL A 1 94 ? -13.306 7.223 -3.712 1.00 87.00 94 VAL A CA 1
ATOM 718 C C . VAL A 1 94 ? -13.875 5.845 -3.361 1.00 87.00 94 VAL A C 1
ATOM 720 O O . VAL A 1 94 ? -14.709 5.730 -2.463 1.00 87.00 94 VAL A O 1
ATOM 723 N N . VAL A 1 95 ? -13.415 4.786 -4.031 1.00 86.00 95 VAL A N 1
ATOM 724 C CA . VAL A 1 95 ? -13.851 3.410 -3.751 1.00 86.00 95 VAL A CA 1
ATOM 725 C C . VAL A 1 95 ? -13.376 2.942 -2.373 1.00 86.00 95 VAL A C 1
ATOM 727 O O . VAL A 1 95 ? -14.161 2.340 -1.642 1.00 86.00 95 VAL A O 1
ATOM 730 N N . PHE A 1 96 ? -12.142 3.248 -1.966 1.00 83.56 96 PHE A N 1
ATOM 731 C CA . PHE A 1 96 ? -11.654 2.918 -0.625 1.00 83.56 96 PHE A CA 1
ATOM 732 C C . PHE A 1 96 ? -12.418 3.672 0.459 1.00 83.56 96 PHE A C 1
ATOM 734 O O . PHE A 1 96 ? -12.816 3.059 1.447 1.00 83.56 96 PHE A O 1
ATOM 741 N N . GLN A 1 97 ? -12.712 4.958 0.258 1.00 85.31 97 GLN A N 1
ATOM 742 C CA . GLN A 1 97 ? -13.574 5.714 1.167 1.00 85.31 97 GLN A CA 1
ATOM 743 C C . GLN A 1 97 ? -14.958 5.056 1.299 1.00 85.31 97 GLN A C 1
ATOM 745 O O . GLN A 1 97 ? -15.447 4.851 2.412 1.00 85.31 97 GLN A O 1
ATOM 750 N N . ALA A 1 98 ? -15.584 4.701 0.175 1.00 84.56 98 ALA A N 1
ATOM 751 C CA . ALA A 1 98 ? -16.874 4.018 0.150 1.00 84.56 98 ALA A CA 1
ATOM 752 C C . ALA A 1 98 ? -16.826 2.680 0.903 1.00 84.56 98 ALA A C 1
ATOM 754 O O . ALA A 1 98 ? -17.717 2.380 1.704 1.00 84.56 98 ALA A O 1
ATOM 755 N N . LEU A 1 99 ? -15.772 1.892 0.678 1.00 83.44 99 LEU A N 1
ATOM 756 C CA . LEU A 1 99 ? -15.546 0.615 1.343 1.00 83.44 99 LEU A CA 1
ATOM 757 C C . LEU A 1 99 ? -15.383 0.802 2.853 1.00 83.44 99 LEU A C 1
ATOM 759 O O . LEU A 1 99 ? -16.079 0.142 3.617 1.00 83.44 99 LEU A O 1
ATOM 763 N N . PHE A 1 100 ? -14.529 1.727 3.292 1.00 81.88 100 PHE A N 1
ATOM 764 C CA . PHE A 1 100 ? -14.281 1.970 4.713 1.00 81.88 100 PHE A CA 1
ATOM 765 C C . PHE A 1 100 ? -15.538 2.431 5.450 1.00 81.88 100 PHE A C 1
ATOM 767 O O . PHE A 1 100 ? -15.828 1.938 6.540 1.00 81.88 100 PHE A O 1
ATOM 774 N N . ARG A 1 101 ? -16.338 3.302 4.822 1.00 81.50 101 ARG A N 1
ATOM 775 C CA . ARG A 1 101 ? -17.639 3.731 5.355 1.00 81.50 101 ARG A CA 1
ATOM 776 C C . ARG A 1 101 ? -18.629 2.572 5.447 1.00 81.50 101 ARG A C 1
ATOM 778 O O . ARG A 1 101 ? -19.293 2.424 6.471 1.00 81.50 101 ARG A O 1
ATOM 785 N N . THR A 1 102 ? -18.697 1.734 4.412 1.00 80.88 102 THR A N 1
ATOM 786 C CA . THR A 1 102 ? -19.605 0.574 4.371 1.00 80.88 102 THR A CA 1
ATOM 787 C C . THR A 1 102 ? -19.221 -0.483 5.405 1.00 80.88 102 THR A C 1
ATOM 789 O O . THR A 1 102 ? -20.099 -1.073 6.029 1.00 80.88 102 THR A O 1
ATOM 792 N N . LEU A 1 103 ? -17.920 -0.686 5.625 1.00 79.56 103 LEU A N 1
ATOM 793 C CA . LEU A 1 103 ? -17.383 -1.558 6.671 1.00 79.56 103 LEU A CA 1
ATOM 794 C C . LEU A 1 103 ? -17.508 -0.957 8.078 1.00 79.56 103 LEU A C 1
ATOM 796 O O . LEU A 1 103 ? -17.175 -1.638 9.039 1.00 79.56 103 LEU A O 1
ATOM 800 N N . GLN A 1 104 ? -17.981 0.289 8.205 1.00 80.62 104 GLN A N 1
ATOM 801 C CA . GLN A 1 104 ? -18.082 1.015 9.474 1.00 80.62 104 GLN A CA 1
ATOM 802 C C . GLN A 1 104 ? -16.753 1.045 10.243 1.00 80.62 104 GLN A C 1
ATOM 804 O O . GLN A 1 104 ? -16.737 0.992 11.471 1.00 80.62 104 GLN A O 1
ATOM 809 N N . LEU A 1 105 ? -15.634 1.144 9.512 1.00 79.38 105 LEU A N 1
ATOM 810 C CA . LEU A 1 105 ? -14.321 1.277 10.134 1.00 79.38 105 LEU A CA 1
ATOM 811 C C . LEU A 1 105 ? -14.293 2.552 10.997 1.00 79.38 105 LEU A C 1
ATOM 813 O O . LEU A 1 105 ? -14.701 3.614 10.512 1.00 79.38 105 LEU A O 1
ATOM 817 N N . PRO A 1 106 ? -13.820 2.472 12.253 1.00 78.12 106 PRO A N 1
ATOM 818 C CA . PRO A 1 106 ? -13.695 3.640 13.114 1.00 78.12 106 PRO A CA 1
ATOM 819 C C . PRO A 1 106 ? -12.679 4.617 12.514 1.00 78.12 106 PRO A C 1
ATOM 821 O O . PRO A 1 106 ? -11.492 4.320 12.432 1.00 78.12 106 PRO A O 1
ATOM 824 N N . ALA A 1 107 ? -13.156 5.785 12.085 1.00 77.62 107 ALA A N 1
ATOM 825 C CA . ALA A 1 107 ? -12.335 6.867 11.547 1.00 77.62 107 ALA A CA 1
ATOM 826 C C . ALA A 1 107 ? -12.006 7.883 12.652 1.00 77.62 107 ALA A C 1
ATOM 828 O O . ALA A 1 107 ? -12.506 9.007 12.645 1.00 77.62 107 ALA A O 1
ATOM 829 N N . ASP A 1 108 ? -11.222 7.452 13.638 1.00 82.69 108 ASP A N 1
ATOM 830 C CA . ASP A 1 108 ? -10.776 8.260 14.777 1.00 82.69 108 ASP A CA 1
ATOM 831 C C . ASP A 1 108 ? -9.263 8.556 14.713 1.00 82.69 108 ASP A C 1
ATOM 833 O O . ASP A 1 108 ? -8.548 8.128 13.801 1.00 82.69 108 ASP A O 1
ATOM 837 N N . ASP A 1 109 ? -8.749 9.280 15.710 1.00 85.69 109 ASP A N 1
ATOM 838 C CA . ASP A 1 109 ? -7.324 9.629 15.798 1.00 85.69 109 ASP A CA 1
ATOM 839 C C . ASP A 1 109 ? -6.414 8.389 15.858 1.00 85.69 109 ASP A C 1
ATOM 841 O O . ASP A 1 109 ? -5.269 8.421 15.399 1.00 85.69 109 ASP A O 1
ATOM 845 N N . LYS A 1 110 ? -6.920 7.263 16.381 1.00 87.19 110 LYS A N 1
ATOM 846 C CA . LYS A 1 110 ? -6.176 6.000 16.449 1.00 87.19 110 LYS A CA 1
ATOM 847 C C . LYS A 1 110 ? -5.987 5.404 15.052 1.00 87.19 110 LYS A C 1
ATOM 849 O O . LYS A 1 110 ? -4.886 4.940 14.750 1.00 87.19 110 LYS A O 1
ATOM 854 N N . MET A 1 111 ? -6.989 5.498 14.171 1.00 86.44 111 MET A N 1
ATOM 855 C CA . MET A 1 111 ? -6.840 5.137 12.753 1.00 86.44 111 MET A CA 1
ATOM 856 C C . MET A 1 111 ? -5.729 5.945 12.085 1.00 86.44 111 MET A C 1
ATOM 858 O O . MET A 1 111 ? -4.883 5.386 11.387 1.00 86.44 111 MET A O 1
ATOM 862 N N . MET A 1 112 ? -5.701 7.259 12.317 1.00 87.44 112 MET A N 1
ATOM 863 C CA . MET A 1 112 ? -4.669 8.135 11.763 1.00 87.44 112 MET A CA 1
ATOM 864 C C . MET A 1 112 ? -3.269 7.701 12.219 1.00 87.44 112 MET A C 1
ATOM 866 O O . MET A 1 112 ? -2.369 7.572 11.389 1.00 87.44 112 MET A O 1
ATOM 870 N N . ILE A 1 113 ? -3.090 7.411 13.512 1.00 87.81 113 ILE A N 1
ATOM 871 C CA . ILE A 1 113 ? -1.815 6.923 14.063 1.00 87.81 113 ILE A CA 1
ATOM 872 C C . ILE A 1 113 ? -1.416 5.575 13.445 1.00 87.81 113 ILE A C 1
ATOM 874 O O . ILE A 1 113 ? -0.242 5.369 13.142 1.00 87.81 113 ILE A O 1
ATOM 878 N N . ALA A 1 114 ? -2.368 4.667 13.211 1.00 86.38 114 ALA A N 1
ATOM 879 C CA . ALA A 1 114 ? -2.089 3.388 12.558 1.00 86.38 114 ALA A CA 1
ATOM 880 C C . ALA A 1 114 ? -1.627 3.561 11.100 1.00 86.38 114 ALA A C 1
ATOM 882 O O . ALA A 1 114 ? -0.766 2.819 10.626 1.00 86.38 114 ALA A O 1
ATOM 883 N N . LEU A 1 115 ? -2.194 4.535 10.382 1.00 88.50 115 LEU A N 1
ATOM 884 C CA . LEU A 1 115 ? -1.954 4.733 8.953 1.00 88.50 115 LEU A CA 1
ATOM 885 C C . LEU A 1 115 ? -0.765 5.639 8.636 1.00 88.50 115 LEU A C 1
ATOM 887 O O . LEU A 1 115 ? -0.197 5.505 7.554 1.00 88.50 115 LEU A O 1
ATOM 891 N N . ILE A 1 116 ? -0.343 6.521 9.546 1.00 89.56 116 ILE A N 1
ATOM 892 C CA . ILE A 1 116 ? 0.739 7.478 9.264 1.00 89.56 116 ILE A CA 1
ATOM 893 C C . ILE A 1 116 ? 2.040 6.779 8.850 1.00 89.56 116 ILE A C 1
ATOM 895 O O . ILE A 1 116 ? 2.701 7.216 7.914 1.00 89.56 116 ILE A O 1
ATOM 899 N N . ALA A 1 117 ? 2.362 5.640 9.474 1.00 86.12 117 ALA A N 1
ATOM 900 C CA . ALA A 1 117 ? 3.536 4.8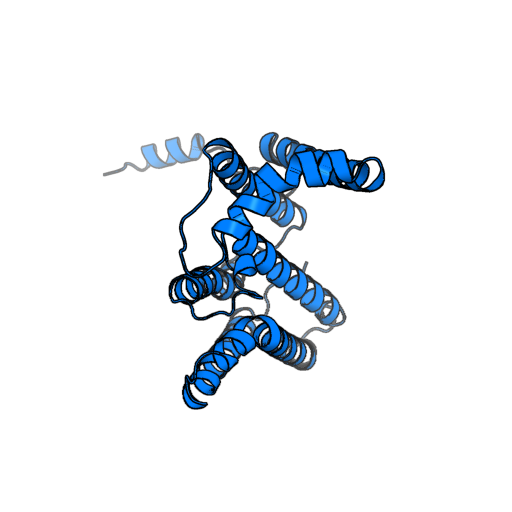48 9.122 1.00 86.12 117 ALA A CA 1
ATOM 901 C C . ALA A 1 117 ? 3.466 4.331 7.674 1.00 86.12 117 ALA A C 1
ATOM 903 O O . ALA A 1 117 ? 4.465 4.370 6.962 1.00 86.12 117 ALA A O 1
ATOM 904 N N . TRP A 1 118 ? 2.281 3.915 7.215 1.00 88.88 118 TRP A N 1
ATOM 905 C CA . TRP A 1 118 ? 2.047 3.476 5.836 1.00 88.88 118 TRP A CA 1
ATOM 906 C C . TRP A 1 118 ? 2.130 4.629 4.840 1.00 88.88 118 TRP A C 1
ATOM 908 O O . TRP A 1 118 ? 2.730 4.481 3.777 1.00 88.88 118 TRP A O 1
ATOM 918 N N . VAL A 1 119 ? 1.574 5.788 5.201 1.00 88.25 119 VAL A N 1
ATOM 919 C CA . VAL A 1 119 ? 1.635 7.001 4.376 1.00 88.25 119 VAL A CA 1
ATOM 920 C C . VAL A 1 119 ? 3.075 7.479 4.215 1.00 88.25 119 VAL A C 1
ATOM 922 O O . VAL A 1 119 ? 3.456 7.850 3.112 1.00 88.25 119 VAL A O 1
ATOM 925 N N . CYS A 1 120 ? 3.893 7.434 5.271 1.00 89.44 120 CYS A N 1
ATOM 926 C CA . CYS A 1 120 ? 5.313 7.788 5.204 1.00 89.44 120 CYS A CA 1
ATOM 927 C C . CYS A 1 120 ? 6.162 6.746 4.463 1.00 89.44 120 CYS A C 1
ATOM 929 O O . CYS A 1 120 ? 7.187 7.098 3.886 1.00 89.44 120 CYS A O 1
ATOM 931 N N . LEU A 1 121 ? 5.755 5.476 4.455 1.00 90.38 121 LEU A N 1
ATOM 932 C CA . LEU A 1 121 ? 6.509 4.408 3.802 1.00 90.38 121 LEU A CA 1
ATOM 933 C C . LEU A 1 121 ? 6.546 4.565 2.271 1.00 90.38 121 LEU A C 1
ATOM 935 O O . LEU A 1 121 ? 7.585 4.324 1.663 1.00 90.38 121 LEU A O 1
ATOM 939 N N . ALA A 1 122 ? 5.451 5.019 1.653 1.00 89.31 122 ALA A N 1
ATOM 940 C CA . ALA A 1 122 ? 5.377 5.245 0.206 1.00 89.31 122 ALA A CA 1
ATOM 941 C C . ALA A 1 122 ? 6.423 6.251 -0.335 1.00 89.31 122 ALA A C 1
ATOM 943 O O . ALA A 1 122 ? 7.177 5.879 -1.236 1.00 89.31 122 ALA A O 1
ATOM 944 N N . PRO A 1 123 ? 6.548 7.489 0.193 1.00 89.69 123 PRO A N 1
ATOM 945 C CA . PRO A 1 123 ? 7.576 8.423 -0.256 1.00 89.69 123 PRO A CA 1
ATOM 946 C C . PRO A 1 123 ? 8.994 7.960 0.097 1.00 89.69 123 PRO A C 1
ATOM 948 O O . PRO A 1 123 ? 9.908 8.255 -0.660 1.00 89.69 123 PRO A O 1
ATOM 951 N N . ILE A 1 124 ? 9.199 7.208 1.190 1.00 91.12 124 ILE A N 1
ATOM 952 C CA . ILE A 1 124 ? 10.514 6.612 1.489 1.00 91.12 124 ILE A CA 1
ATOM 953 C C . ILE A 1 124 ? 10.921 5.648 0.374 1.00 91.12 124 ILE A C 1
ATOM 955 O O . ILE A 1 124 ? 12.038 5.735 -0.123 1.00 91.12 124 ILE A O 1
ATOM 959 N N . PHE A 1 125 ? 10.020 4.755 -0.041 1.00 91.19 125 PHE A N 1
ATOM 960 C CA . PHE A 1 125 ? 10.297 3.829 -1.135 1.00 91.19 125 PHE A CA 1
ATOM 961 C C . PHE A 1 125 ? 10.566 4.546 -2.457 1.00 91.19 125 PHE A C 1
ATOM 963 O O . PHE A 1 125 ? 11.514 4.170 -3.132 1.00 91.19 125 PHE A O 1
ATOM 970 N N . ARG A 1 126 ? 9.801 5.596 -2.782 1.00 89.38 126 ARG A N 1
ATOM 971 C CA . ARG A 1 126 ? 10.058 6.424 -3.972 1.00 89.38 126 ARG A CA 1
ATOM 972 C C . ARG A 1 126 ? 11.422 7.098 -3.936 1.00 89.38 126 ARG A C 1
ATOM 974 O O . ARG A 1 126 ? 12.151 7.017 -4.902 1.00 89.38 126 ARG A O 1
ATOM 981 N N . VAL A 1 127 ? 11.801 7.705 -2.813 1.00 90.06 127 VAL A N 1
ATOM 982 C CA . VAL A 1 127 ? 13.117 8.355 -2.693 1.00 90.06 127 VAL A CA 1
ATOM 983 C C . VAL A 1 127 ? 14.257 7.339 -2.784 1.00 90.06 127 VAL A C 1
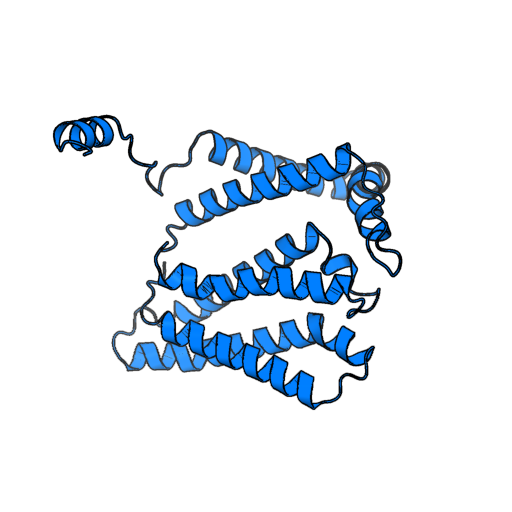ATOM 985 O O . VAL A 1 127 ? 15.318 7.660 -3.307 1.00 90.06 127 VAL A O 1
ATOM 988 N N . LEU A 1 128 ? 14.067 6.128 -2.254 1.00 89.62 128 LEU A N 1
ATOM 989 C CA . LEU A 1 128 ? 15.057 5.059 -2.372 1.00 89.62 128 LEU A CA 1
ATOM 990 C C . LEU A 1 128 ? 15.153 4.528 -3.808 1.00 89.62 128 LEU A C 1
ATOM 992 O O . LEU A 1 128 ? 16.256 4.265 -4.273 1.00 89.62 128 LEU A O 1
ATOM 996 N N . GLU A 1 129 ? 14.032 4.383 -4.507 1.00 88.44 129 GLU A N 1
ATOM 997 C CA . GLU A 1 129 ? 14.024 3.986 -5.917 1.00 88.44 129 GLU A CA 1
ATOM 998 C C . GLU A 1 129 ? 14.622 5.073 -6.823 1.00 88.44 129 GLU A C 1
ATOM 1000 O O . GLU A 1 129 ? 15.553 4.762 -7.555 1.00 88.44 129 GLU A O 1
ATOM 1005 N N . ASP A 1 130 ? 14.255 6.348 -6.660 1.00 85.75 130 ASP A N 1
ATOM 1006 C CA . ASP A 1 130 ? 14.891 7.482 -7.357 1.00 85.75 130 ASP A CA 1
ATOM 1007 C C . ASP A 1 130 ? 16.415 7.584 -7.073 1.00 85.75 130 ASP A C 1
ATOM 1009 O O . ASP A 1 130 ? 17.148 8.264 -7.791 1.00 85.75 130 ASP A O 1
ATOM 1013 N N . ALA A 1 131 ? 16.906 6.944 -6.003 1.00 86.88 131 ALA A N 1
ATOM 1014 C CA . ALA A 1 131 ? 18.324 6.864 -5.644 1.00 86.88 131 ALA A CA 1
ATOM 1015 C C . ALA A 1 131 ? 19.026 5.591 -6.161 1.00 86.88 131 ALA A C 1
ATOM 1017 O O . ALA A 1 131 ? 20.133 5.293 -5.705 1.00 86.88 131 ALA A O 1
ATOM 1018 N N . ASP A 1 132 ? 18.390 4.825 -7.055 1.00 87.06 132 ASP A N 1
ATOM 1019 C CA . ASP A 1 132 ? 18.869 3.539 -7.583 1.00 87.06 132 ASP A CA 1
ATOM 1020 C C . ASP A 1 132 ? 19.192 2.514 -6.473 1.00 87.06 132 ASP A C 1
ATOM 1022 O O . ASP A 1 132 ? 20.089 1.674 -6.597 1.00 87.06 132 ASP A O 1
ATOM 1026 N N . PHE A 1 133 ? 18.481 2.566 -5.338 1.00 88.00 133 PHE A N 1
ATOM 1027 C CA . PHE A 1 133 ? 18.743 1.659 -4.214 1.00 88.00 133 PHE A CA 1
ATOM 1028 C C . PHE A 1 133 ? 18.331 0.209 -4.506 1.00 88.00 133 PHE A C 1
ATOM 1030 O O . PHE A 1 133 ? 18.863 -0.713 -3.889 1.00 88.00 133 PHE A O 1
ATOM 1037 N N . PHE A 1 134 ? 17.357 -0.016 -5.386 1.00 89.19 134 PHE A N 1
ATOM 1038 C CA . PHE A 1 134 ? 16.782 -1.339 -5.612 1.00 89.19 134 PHE A CA 1
ATOM 1039 C C . PHE A 1 134 ? 17.247 -1.959 -6.935 1.00 89.19 134 PHE A C 1
ATOM 1041 O O . PHE A 1 134 ? 17.369 -1.251 -7.932 1.00 89.19 134 PHE A O 1
ATOM 1048 N N . PRO A 1 135 ? 17.408 -3.295 -6.994 1.00 86.56 135 PRO A N 1
ATOM 1049 C CA . PRO A 1 135 ? 17.763 -3.961 -8.236 1.00 86.56 135 PRO A CA 1
ATOM 1050 C C . PRO A 1 135 ? 16.626 -3.892 -9.242 1.00 86.56 135 PRO A C 1
ATOM 1052 O O . PRO A 1 135 ? 15.453 -4.045 -8.887 1.00 86.56 135 PRO A O 1
ATOM 1055 N N . SER A 1 136 ? 16.996 -3.871 -10.523 1.00 84.38 136 SER A N 1
ATOM 1056 C CA . SER A 1 136 ? 16.079 -3.939 -11.678 1.00 84.38 136 SER A CA 1
ATOM 1057 C C . SER A 1 136 ? 15.008 -5.042 -11.590 1.00 84.38 136 SER A C 1
ATOM 1059 O O . SER A 1 136 ? 13.930 -4.921 -12.165 1.00 84.38 136 SER A O 1
ATOM 1061 N N . SER A 1 137 ? 15.266 -6.122 -10.843 1.00 84.62 137 SER A N 1
ATOM 1062 C CA . SER A 1 137 ? 14.297 -7.204 -10.609 1.00 84.62 137 SER A CA 1
ATOM 1063 C C . SER A 1 137 ? 13.039 -6.796 -9.823 1.00 84.62 137 SER A C 1
ATOM 1065 O O . SER A 1 137 ? 11.984 -7.403 -10.023 1.00 84.62 137 SER A O 1
ATOM 1067 N N . ILE A 1 138 ? 13.137 -5.800 -8.932 1.00 87.25 138 ILE A N 1
ATOM 1068 C CA . ILE A 1 138 ? 12.031 -5.340 -8.071 1.00 87.25 138 ILE A CA 1
ATOM 1069 C C . ILE A 1 138 ? 11.677 -3.868 -8.275 1.00 87.25 138 ILE A C 1
ATOM 1071 O O . ILE A 1 138 ? 10.634 -3.443 -7.794 1.00 87.25 138 ILE A O 1
ATOM 1075 N N . ASP A 1 139 ? 12.513 -3.117 -8.986 1.00 86.00 139 ASP A N 1
ATOM 1076 C CA . ASP A 1 139 ? 12.366 -1.682 -9.234 1.00 86.00 139 ASP A CA 1
ATOM 1077 C C . ASP A 1 139 ? 10.962 -1.294 -9.740 1.00 86.00 139 ASP A C 1
ATOM 1079 O O . ASP A 1 139 ? 10.272 -0.455 -9.164 1.00 86.00 139 ASP A O 1
ATOM 1083 N N . TRP A 1 140 ? 10.432 -2.059 -10.699 1.00 86.00 140 TRP A N 1
ATOM 1084 C CA . TRP A 1 140 ? 9.082 -1.870 -11.244 1.00 86.00 140 TRP A CA 1
ATOM 1085 C C . TRP A 1 140 ? 7.942 -1.907 -10.200 1.00 86.00 140 TRP A C 1
ATOM 1087 O O . TRP A 1 140 ? 6.865 -1.365 -10.450 1.00 86.00 140 TRP A O 1
ATOM 1097 N N . LEU A 1 141 ? 8.136 -2.537 -9.029 1.00 88.50 141 LEU A N 1
ATOM 1098 C CA . LEU A 1 141 ? 7.144 -2.545 -7.940 1.00 88.50 141 LEU A CA 1
ATOM 1099 C C . LEU A 1 141 ? 7.028 -1.187 -7.237 1.00 88.50 141 LEU A C 1
ATOM 1101 O O . LEU A 1 141 ? 6.016 -0.922 -6.579 1.00 88.50 141 LEU A O 1
ATOM 1105 N N . LEU A 1 142 ? 8.063 -0.357 -7.337 1.00 88.44 142 LEU A N 1
ATOM 1106 C CA . LEU A 1 142 ? 8.219 0.898 -6.603 1.00 88.44 142 LEU A CA 1
ATOM 1107 C C . LEU A 1 142 ? 7.863 2.128 -7.445 1.00 88.44 142 LEU A C 1
ATOM 1109 O O . LEU A 1 142 ? 7.778 3.241 -6.925 1.00 88.44 142 LEU A O 1
ATOM 1113 N N . ILE A 1 143 ? 7.521 1.898 -8.708 1.00 85.31 143 ILE A N 1
ATOM 1114 C CA . ILE A 1 143 ? 7.069 2.906 -9.659 1.00 85.31 143 ILE A CA 1
ATOM 1115 C C . ILE A 1 143 ? 5.574 3.188 -9.493 1.00 85.31 143 ILE A C 1
ATOM 1117 O O . ILE A 1 143 ? 4.773 2.336 -9.086 1.00 85.31 143 ILE A O 1
ATOM 1121 N N . SER A 1 144 ? 5.165 4.415 -9.809 1.00 81.00 144 SER A N 1
ATOM 1122 C CA . SER A 1 144 ? 3.755 4.805 -9.817 1.00 81.00 144 SER A CA 1
ATOM 1123 C C . SER A 1 144 ? 3.011 4.228 -11.035 1.00 81.00 144 SER A C 1
ATOM 1125 O O . SER A 1 144 ? 3.527 4.294 -12.144 1.00 81.00 144 SER A O 1
ATOM 1127 N N . PRO A 1 145 ? 1.777 3.703 -10.889 1.00 78.19 145 PRO A N 1
ATOM 1128 C CA . PRO A 1 145 ? 0.952 3.667 -9.676 1.00 78.19 145 PRO A CA 1
ATOM 1129 C C . PRO A 1 145 ? 1.135 2.400 -8.820 1.00 78.19 145 PRO A C 1
ATOM 1131 O O . PRO A 1 145 ? 0.496 2.289 -7.769 1.00 78.19 145 PRO A O 1
ATOM 1134 N N . ILE A 1 146 ? 1.965 1.440 -9.251 1.00 87.25 146 ILE A N 1
ATOM 1135 C CA . ILE A 1 146 ? 2.105 0.106 -8.638 1.00 87.25 146 ILE A CA 1
ATOM 1136 C C . ILE A 1 146 ? 2.488 0.198 -7.161 1.00 87.25 146 ILE A C 1
ATOM 1138 O O . ILE A 1 146 ? 1.933 -0.544 -6.343 1.00 87.25 146 ILE A O 1
ATOM 1142 N N . ILE A 1 147 ? 3.353 1.148 -6.797 1.00 89.00 147 ILE A N 1
ATOM 1143 C CA . ILE A 1 147 ? 3.756 1.370 -5.407 1.00 89.00 147 ILE A CA 1
ATOM 1144 C C . ILE A 1 147 ? 2.565 1.558 -4.460 1.00 89.00 147 ILE A C 1
ATOM 1146 O O . ILE A 1 147 ? 2.466 0.909 -3.420 1.00 89.00 147 ILE A O 1
ATOM 1150 N N . HIS A 1 148 ? 1.599 2.386 -4.851 1.00 88.06 148 HIS A N 1
ATOM 1151 C CA . HIS A 1 148 ? 0.427 2.683 -4.029 1.00 88.06 148 HIS A CA 1
ATOM 1152 C C . HIS A 1 148 ? -0.506 1.473 -3.919 1.00 88.06 148 HIS A C 1
ATOM 1154 O O . HIS A 1 148 ? -1.039 1.193 -2.845 1.00 88.06 148 HIS A O 1
ATOM 1160 N N . LEU A 1 149 ? -0.687 0.732 -5.015 1.00 86.50 149 LEU A N 1
ATOM 1161 C CA . LEU A 1 149 ? -1.577 -0.429 -5.055 1.00 86.50 149 LEU A CA 1
ATOM 1162 C C . LEU A 1 149 ? -1.042 -1.593 -4.215 1.00 86.50 149 LEU A C 1
ATOM 1164 O O . LEU A 1 149 ? -1.799 -2.210 -3.458 1.00 86.50 149 LEU A O 1
ATOM 1168 N N . HIS A 1 150 ? 0.254 -1.895 -4.305 1.00 89.25 150 HIS A N 1
ATOM 1169 C CA . HIS A 1 150 ? 0.817 -2.994 -3.527 1.00 89.25 150 HIS A CA 1
ATOM 1170 C C . HIS A 1 150 ? 0.945 -2.626 -2.038 1.00 89.25 150 HIS A C 1
ATOM 1172 O O . HIS A 1 150 ? 0.643 -3.467 -1.192 1.00 89.25 150 HIS A O 1
ATOM 1178 N N . LEU A 1 151 ? 1.297 -1.380 -1.683 1.00 91.56 151 LEU A N 1
ATOM 1179 C CA . LEU A 1 151 ? 1.300 -0.936 -0.280 1.00 91.56 151 LEU A CA 1
ATOM 1180 C C . LEU A 1 151 ? -0.109 -0.957 0.327 1.00 91.56 151 LEU A C 1
ATOM 1182 O O . LEU A 1 151 ? -0.283 -1.416 1.456 1.00 91.56 151 LEU A O 1
ATOM 1186 N N . ALA A 1 152 ? -1.134 -0.550 -0.430 1.00 88.81 152 ALA A N 1
ATOM 1187 C CA . ALA A 1 152 ? -2.526 -0.705 -0.006 1.00 88.81 152 ALA A CA 1
ATOM 1188 C C . ALA A 1 152 ? -2.896 -2.184 0.200 1.00 88.81 152 ALA A C 1
ATOM 1190 O O . ALA A 1 152 ? -3.590 -2.524 1.158 1.00 88.81 152 ALA A O 1
ATOM 1191 N N . THR A 1 153 ? -2.387 -3.079 -0.651 1.00 89.69 153 THR A N 1
ATOM 1192 C CA . THR A 1 153 ? -2.583 -4.530 -0.506 1.00 89.69 153 THR A CA 1
ATOM 1193 C C . THR A 1 153 ? -1.960 -5.053 0.791 1.00 89.69 153 THR A C 1
ATOM 1195 O O . THR A 1 153 ? -2.618 -5.799 1.517 1.00 89.69 153 THR A O 1
ATOM 1198 N N . TRP A 1 154 ? -0.741 -4.624 1.138 1.00 92.69 154 TRP A N 1
ATOM 1199 C CA . TRP A 1 154 ? -0.110 -4.950 2.423 1.00 92.69 154 TRP A CA 1
ATOM 1200 C C . TRP A 1 154 ? -0.932 -4.467 3.614 1.00 92.69 154 TRP A C 1
ATOM 1202 O O . TRP A 1 154 ? -1.182 -5.241 4.539 1.00 92.69 154 TRP A O 1
ATOM 1212 N N . LEU A 1 155 ? -1.391 -3.215 3.574 1.00 90.81 155 LEU A N 1
ATOM 1213 C CA . LEU A 1 155 ? -2.222 -2.631 4.622 1.00 90.81 155 LEU A CA 1
ATOM 1214 C C . LEU A 1 155 ? -3.512 -3.441 4.832 1.00 90.81 155 LEU A C 1
ATOM 1216 O O . LEU A 1 155 ? -3.832 -3.810 5.963 1.00 90.81 155 LEU A O 1
ATOM 1220 N N . ILE A 1 156 ? -4.231 -3.758 3.751 1.00 87.88 156 ILE A N 1
ATOM 1221 C CA . ILE A 1 156 ? -5.471 -4.548 3.804 1.00 87.88 156 ILE A CA 1
ATOM 1222 C C . ILE A 1 156 ? -5.191 -5.957 4.331 1.00 87.88 156 ILE A C 1
ATOM 1224 O O . ILE A 1 156 ? -5.922 -6.442 5.195 1.00 87.88 156 ILE A O 1
ATOM 1228 N N . ALA A 1 157 ? -4.126 -6.610 3.856 1.00 91.19 157 ALA A N 1
ATOM 1229 C CA . ALA A 1 157 ? -3.745 -7.942 4.310 1.00 91.19 157 ALA A CA 1
ATOM 1230 C C . ALA A 1 157 ? -3.430 -7.954 5.813 1.00 91.19 157 ALA A C 1
ATOM 1232 O O . ALA A 1 157 ? -3.912 -8.826 6.534 1.00 91.19 157 ALA A O 1
ATOM 1233 N N . ILE A 1 158 ? -2.686 -6.964 6.309 1.00 91.12 158 ILE A N 1
ATOM 1234 C CA . ILE A 1 158 ? -2.359 -6.836 7.733 1.00 91.12 158 ILE A CA 1
ATOM 1235 C C . ILE A 1 158 ? -3.607 -6.547 8.563 1.00 91.12 158 ILE A C 1
ATOM 1237 O O . ILE A 1 158 ? -3.783 -7.171 9.612 1.00 91.12 158 ILE A O 1
ATOM 1241 N N . GLY A 1 159 ? -4.498 -5.670 8.097 1.00 88.06 159 GLY A N 1
ATOM 1242 C CA . GLY A 1 159 ? -5.786 -5.424 8.747 1.00 88.06 159 GLY A CA 1
ATOM 1243 C C . GLY A 1 159 ? -6.627 -6.699 8.848 1.00 88.06 159 GLY A C 1
ATOM 1244 O O . GLY A 1 159 ? -7.120 -7.040 9.923 1.00 88.06 159 GLY A O 1
ATOM 1245 N N . PHE A 1 160 ? -6.710 -7.465 7.760 1.00 88.12 160 PHE A N 1
ATOM 1246 C CA . PHE A 1 160 ? -7.436 -8.732 7.714 1.00 88.12 160 PHE A CA 1
ATOM 1247 C C . PHE A 1 160 ? -6.831 -9.795 8.642 1.00 88.12 160 PHE A C 1
ATOM 1249 O O . PHE A 1 160 ? -7.550 -10.392 9.444 1.00 88.12 160 PHE A O 1
ATOM 1256 N N . VAL A 1 161 ? -5.511 -10.006 8.594 1.00 90.19 161 VAL A N 1
ATOM 1257 C CA . VAL A 1 161 ? -4.804 -10.941 9.488 1.00 90.19 161 VAL A CA 1
ATOM 1258 C C . VAL A 1 161 ? -5.001 -10.540 10.949 1.00 90.19 161 VAL A C 1
ATOM 1260 O O . VAL A 1 161 ? -5.311 -11.392 11.783 1.00 90.19 161 VAL A O 1
ATOM 1263 N N . SER A 1 162 ? -4.890 -9.248 11.257 1.00 88.44 162 SER A N 1
ATOM 1264 C CA . SER A 1 162 ? -5.092 -8.726 12.612 1.00 88.44 162 SER A CA 1
ATOM 1265 C C . SER A 1 162 ? -6.518 -8.969 13.098 1.00 88.44 162 SER A C 1
ATOM 1267 O O . SER A 1 162 ? -6.698 -9.441 14.219 1.00 88.44 162 SER A O 1
ATOM 1269 N N . HIS A 1 163 ? -7.526 -8.749 12.248 1.00 85.62 163 HIS A N 1
ATOM 1270 C CA . HIS A 1 163 ? -8.925 -9.036 12.571 1.00 85.62 163 HIS A CA 1
ATOM 1271 C C . HIS A 1 163 ? -9.163 -10.534 12.819 1.00 85.62 163 HIS A C 1
ATOM 1273 O O . HIS A 1 163 ? -9.780 -10.904 13.817 1.00 85.62 163 HIS A O 1
ATOM 1279 N N . LEU A 1 164 ? -8.631 -11.422 11.970 1.00 87.19 164 LEU A N 1
ATOM 1280 C CA . LEU A 1 164 ? -8.783 -12.873 12.142 1.00 87.19 164 LEU A CA 1
ATOM 1281 C C . LEU A 1 164 ? -8.159 -13.396 13.444 1.00 87.19 164 LEU A C 1
ATOM 1283 O O . LEU A 1 164 ? -8.693 -14.326 14.060 1.00 87.19 164 LEU A O 1
ATOM 1287 N N . VAL A 1 165 ? -7.021 -12.831 13.851 1.00 87.31 165 VAL A N 1
ATOM 1288 C CA . VAL A 1 165 ? -6.333 -13.202 15.094 1.00 87.31 165 VAL A CA 1
ATOM 1289 C C . VAL A 1 165 ? -7.025 -12.578 16.310 1.00 87.31 165 VAL A C 1
ATOM 1291 O O . VAL A 1 165 ? -7.229 -13.275 17.308 1.00 87.31 165 VAL A O 1
ATOM 1294 N N . GLY A 1 166 ? -7.409 -11.301 16.217 1.00 82.31 166 GLY A N 1
ATOM 1295 C CA . GLY A 1 166 ? -8.008 -10.509 17.294 1.00 82.31 166 GLY A CA 1
ATOM 1296 C C . GLY A 1 166 ? -9.421 -10.948 17.665 1.00 82.31 166 GLY A C 1
ATOM 1297 O O . GLY A 1 166 ? -9.666 -11.227 18.834 1.00 82.31 166 GLY A O 1
ATOM 1298 N N . LYS A 1 167 ? -10.295 -11.180 16.675 1.00 83.00 167 LYS A N 1
ATOM 1299 C CA . LYS A 1 167 ? -11.727 -11.497 16.863 1.00 83.00 167 LYS A CA 1
ATOM 1300 C C . LYS A 1 167 ? -12.007 -12.640 17.844 1.00 83.00 167 LYS A C 1
ATOM 1302 O O . LYS A 1 167 ? -13.052 -12.691 18.489 1.00 83.00 167 LYS A O 1
ATOM 1307 N N . LYS A 1 168 ? -11.077 -13.593 17.971 1.00 82.00 168 LYS A N 1
ATOM 1308 C CA . LYS A 1 168 ? -11.184 -14.720 18.916 1.00 82.00 168 LYS A CA 1
ATOM 1309 C C . LYS A 1 168 ? -11.076 -14.305 20.386 1.00 82.00 168 LYS A C 1
ATOM 1311 O O . LYS A 1 168 ? -11.324 -15.143 21.242 1.00 82.00 168 LYS A O 1
ATOM 1316 N N . TRP A 1 169 ? -10.688 -13.069 20.671 1.00 79.25 169 TRP A N 1
ATOM 1317 C CA . TRP A 1 169 ? -10.410 -12.557 22.012 1.00 79.25 169 TRP A CA 1
ATOM 1318 C C . TRP A 1 169 ? -11.226 -11.308 22.352 1.00 79.25 169 TRP A C 1
ATOM 1320 O O . TRP A 1 169 ? -11.236 -10.919 23.512 1.00 79.25 169 TRP A O 1
ATOM 1330 N N . ASP A 1 170 ? -11.983 -10.757 21.399 1.00 72.75 170 ASP A N 1
ATOM 1331 C CA . ASP A 1 170 ? -12.836 -9.572 21.594 1.00 72.75 170 ASP A CA 1
ATOM 1332 C C . ASP A 1 170 ? -13.896 -9.754 22.695 1.00 72.75 170 ASP A C 1
ATOM 1334 O O . ASP A 1 170 ? -14.316 -8.796 23.334 1.00 72.75 170 ASP A O 1
ATOM 1338 N N . HIS A 1 171 ? -14.320 -10.995 22.953 1.00 74.25 171 HIS A N 1
ATOM 1339 C CA . HIS A 1 171 ? -15.301 -11.321 23.993 1.00 74.25 171 HIS A CA 1
ATOM 1340 C C . HIS A 1 171 ? -14.679 -11.531 25.384 1.00 74.25 171 HIS A C 1
ATOM 1342 O O . HIS A 1 171 ? -15.406 -11.680 26.368 1.00 74.25 171 HIS A O 1
ATOM 1348 N N . VAL A 1 172 ? -13.347 -11.580 25.483 1.00 77.12 172 VAL A N 1
ATOM 1349 C CA . VAL A 1 172 ? -12.629 -11.745 26.750 1.00 77.12 172 VAL A CA 1
ATOM 1350 C C . VAL A 1 172 ? -12.293 -10.355 27.280 1.00 77.12 172 VAL A C 1
ATOM 1352 O O . VAL A 1 172 ? -11.329 -9.732 26.850 1.00 77.12 172 VAL A O 1
ATOM 1355 N N . GLY A 1 173 ? -13.111 -9.853 28.203 1.00 73.12 173 GLY A N 1
ATOM 1356 C CA . GLY A 1 173 ? -12.896 -8.544 28.821 1.00 73.12 173 GLY A CA 1
ATOM 1357 C C . GLY A 1 173 ? -11.724 -8.512 29.813 1.00 73.12 173 GLY A C 1
ATOM 1358 O O . GLY A 1 173 ? -11.340 -9.533 30.388 1.00 73.12 173 GLY A O 1
ATOM 1359 N N . GLY A 1 174 ? -11.200 -7.308 30.053 1.00 79.50 174 GLY A N 1
ATOM 1360 C CA . GLY A 1 174 ? -10.153 -7.025 31.042 1.00 79.50 174 GLY A CA 1
ATOM 1361 C C . GLY A 1 174 ? -8.721 -7.294 30.563 1.00 79.50 174 GLY A C 1
ATOM 1362 O O . GLY A 1 174 ? -8.485 -7.724 29.433 1.00 79.50 174 GLY A O 1
ATOM 1363 N N . ASP A 1 175 ? -7.758 -7.071 31.460 1.00 79.81 175 ASP A N 1
ATOM 1364 C CA . ASP A 1 175 ? -6.311 -7.134 31.189 1.00 79.81 175 ASP A CA 1
ATOM 1365 C C . ASP A 1 175 ? -5.855 -8.462 30.562 1.00 79.81 175 ASP A C 1
ATOM 1367 O O . ASP A 1 175 ? -4.915 -8.503 29.769 1.00 79.81 175 ASP A O 1
ATOM 1371 N N . LEU A 1 176 ? -6.535 -9.567 30.888 1.00 78.69 176 LEU A N 1
ATOM 1372 C CA . LEU A 1 176 ? -6.230 -10.890 30.339 1.00 78.69 176 LEU A CA 1
ATOM 1373 C C . LEU A 1 176 ? -6.563 -11.000 28.847 1.00 78.69 176 LEU A C 1
ATOM 1375 O O . LEU A 1 176 ? -5.816 -11.641 28.104 1.00 78.69 176 LEU A O 1
ATOM 1379 N N . GLY A 1 177 ? -7.666 -10.401 28.396 1.00 80.44 177 GLY A N 1
ATOM 1380 C CA . GLY A 1 177 ? -8.023 -10.361 26.978 1.00 80.44 177 GLY A CA 1
ATOM 1381 C C . GLY A 1 177 ? -7.024 -9.527 26.190 1.00 80.44 177 GLY A C 1
ATOM 1382 O O . GLY A 1 177 ? -6.459 -9.993 25.198 1.00 80.44 177 GLY A O 1
ATOM 1383 N N . GLU A 1 178 ? -6.707 -8.339 26.704 1.00 80.06 178 GLU A N 1
ATOM 1384 C CA . GLU A 1 178 ? -5.757 -7.425 26.075 1.00 80.06 178 GLU A CA 1
ATOM 1385 C C . GLU A 1 178 ? -4.341 -8.022 25.987 1.00 80.06 178 GLU A C 1
ATOM 1387 O O . GLU A 1 178 ? -3.684 -7.953 24.940 1.00 80.06 178 GLU A O 1
ATOM 1392 N N . LEU A 1 179 ? -3.873 -8.676 27.055 1.00 83.38 179 LEU A N 1
ATOM 1393 C CA . LEU A 1 179 ? -2.585 -9.367 27.066 1.00 83.38 179 LEU A CA 1
ATOM 1394 C C . LEU A 1 179 ? -2.550 -10.508 26.038 1.00 83.38 179 LEU A C 1
ATOM 1396 O O . LEU A 1 179 ? -1.555 -10.668 25.328 1.00 83.38 179 LEU A O 1
ATOM 1400 N N . ASN A 1 180 ? -3.631 -11.282 25.914 1.00 84.81 180 ASN A N 1
ATOM 1401 C CA . ASN A 1 180 ? -3.722 -12.366 24.934 1.00 84.81 180 ASN A CA 1
ATOM 1402 C C . ASN A 1 180 ? -3.712 -11.858 23.489 1.00 84.81 180 ASN A C 1
ATOM 1404 O O . ASN A 1 180 ? -3.015 -12.442 22.654 1.00 84.81 180 ASN A O 1
ATOM 1408 N N . ILE A 1 181 ? -4.433 -10.771 23.196 1.00 85.25 181 ILE A N 1
ATOM 1409 C CA . ILE A 1 181 ? -4.413 -10.116 21.880 1.00 85.25 181 ILE A CA 1
ATOM 1410 C C . ILE A 1 181 ? -2.979 -9.711 21.536 1.00 85.25 181 ILE A C 1
ATOM 1412 O O . ILE A 1 181 ? -2.475 -10.046 20.467 1.00 85.25 181 ILE A O 1
ATOM 1416 N N . ARG A 1 182 ? -2.270 -9.079 22.472 1.00 84.94 182 ARG A N 1
ATOM 1417 C CA . ARG A 1 182 ? -0.883 -8.636 22.275 1.00 84.94 182 ARG A CA 1
ATOM 1418 C C . ARG A 1 182 ? 0.096 -9.755 22.018 1.00 84.94 182 ARG A C 1
ATOM 1420 O O . ARG A 1 182 ? 0.839 -9.694 21.043 1.00 84.94 182 ARG A O 1
ATOM 1427 N N . MET A 1 183 ? 0.093 -10.769 22.879 1.00 87.12 183 MET A N 1
ATOM 1428 C CA . MET A 1 183 ? 1.019 -11.896 22.762 1.00 87.12 183 MET A CA 1
ATOM 1429 C C . MET A 1 183 ? 0.845 -12.654 21.443 1.00 87.12 183 MET A C 1
ATOM 1431 O O . MET A 1 183 ? 1.762 -13.349 21.022 1.00 87.12 183 MET A O 1
ATOM 1435 N N . ARG A 1 184 ? -0.312 -12.525 20.781 1.00 88.94 184 ARG A N 1
ATOM 1436 C CA . ARG A 1 184 ? -0.609 -13.198 19.512 1.00 88.94 184 ARG A CA 1
ATOM 1437 C C . ARG A 1 184 ? -0.414 -12.292 18.304 1.00 88.94 184 ARG A C 1
ATOM 1439 O O . ARG A 1 184 ? 0.200 -12.721 17.335 1.00 88.94 184 ARG A O 1
ATOM 1446 N N . ILE A 1 185 ? -0.913 -11.058 18.352 1.00 90.12 185 ILE A N 1
ATOM 1447 C CA . ILE A 1 185 ? -0.853 -10.131 17.217 1.00 90.12 185 ILE A CA 1
ATOM 1448 C C . ILE A 1 185 ? 0.552 -9.556 17.054 1.00 90.12 185 ILE A C 1
ATOM 1450 O O . ILE A 1 185 ? 1.067 -9.565 15.941 1.00 90.12 185 ILE A O 1
ATOM 1454 N N . VAL A 1 186 ? 1.209 -9.103 18.129 1.00 91.62 186 VAL A N 1
ATOM 1455 C CA . VAL A 1 186 ? 2.512 -8.422 18.012 1.00 91.62 186 VAL A CA 1
ATOM 1456 C C . VAL A 1 186 ? 3.563 -9.310 17.334 1.00 91.62 186 VAL A C 1
ATOM 1458 O O . VAL A 1 186 ? 4.175 -8.839 16.378 1.00 91.62 186 VAL A O 1
ATOM 1461 N N . PRO A 1 187 ? 3.748 -10.595 17.702 1.00 93.19 187 PRO A N 1
ATOM 1462 C CA . PRO A 1 187 ? 4.693 -11.454 16.990 1.00 93.19 187 PRO A CA 1
ATOM 1463 C C . PRO A 1 187 ? 4.326 -11.668 15.518 1.00 93.19 187 PRO A C 1
ATOM 1465 O O . PRO A 1 187 ? 5.214 -11.672 14.672 1.00 93.19 187 PRO A O 1
ATOM 1468 N N . VAL A 1 188 ? 3.034 -11.802 15.196 1.00 93.69 188 VAL A N 1
ATOM 1469 C CA . VAL A 1 188 ? 2.564 -11.948 13.807 1.00 93.69 188 VAL A CA 1
ATOM 1470 C C . VAL A 1 188 ? 2.884 -10.696 12.992 1.00 93.69 188 VAL A C 1
ATOM 1472 O O . VAL A 1 188 ? 3.406 -10.814 11.887 1.00 93.69 188 VAL A O 1
ATOM 1475 N N . LEU A 1 189 ? 2.644 -9.505 13.543 1.00 93.44 189 LEU A N 1
ATOM 1476 C CA . LEU A 1 189 ? 2.984 -8.240 12.890 1.00 93.44 189 LEU A CA 1
ATOM 1477 C C . LEU A 1 189 ? 4.500 -8.068 12.740 1.00 93.44 189 LEU A C 1
ATOM 1479 O O . LEU A 1 189 ? 4.964 -7.647 11.685 1.00 93.44 189 LEU A O 1
ATOM 1483 N N . CYS A 1 190 ? 5.284 -8.447 13.750 1.00 94.69 190 CYS A N 1
ATOM 1484 C CA . CYS A 1 190 ? 6.745 -8.445 13.676 1.00 94.69 190 CYS A CA 1
ATOM 1485 C C . CYS A 1 190 ? 7.270 -9.382 12.575 1.00 94.69 190 CYS A C 1
ATOM 1487 O O . CYS A 1 190 ? 8.175 -9.013 11.829 1.00 94.69 190 CYS A O 1
ATOM 1489 N N . LEU A 1 191 ? 6.694 -10.579 12.438 1.00 95.69 191 LEU A N 1
ATOM 1490 C CA . LEU A 1 191 ? 7.032 -11.508 11.358 1.00 95.69 191 LEU A CA 1
ATOM 1491 C C . LEU A 1 191 ? 6.602 -10.968 9.990 1.00 95.69 191 LEU A C 1
ATOM 1493 O O . LEU A 1 191 ? 7.358 -11.096 9.032 1.00 95.69 191 LEU A O 1
ATOM 1497 N N . ALA A 1 192 ? 5.432 -10.332 9.897 1.00 94.62 192 ALA A N 1
ATOM 1498 C CA . ALA A 1 192 ? 4.974 -9.683 8.671 1.00 94.62 192 ALA A CA 1
ATOM 1499 C C . ALA A 1 192 ? 5.905 -8.533 8.257 1.00 94.62 192 ALA A C 1
ATOM 1501 O O . ALA A 1 192 ? 6.249 -8.425 7.083 1.00 94.62 192 ALA A O 1
ATOM 1502 N N . LEU A 1 193 ? 6.382 -7.731 9.215 1.00 94.50 193 LEU A N 1
ATOM 1503 C CA . LEU A 1 193 ? 7.376 -6.685 8.976 1.00 94.50 193 LEU A CA 1
ATOM 1504 C C . LEU A 1 193 ? 8.697 -7.273 8.463 1.00 94.50 193 LEU A C 1
ATOM 1506 O O . LEU A 1 193 ? 9.241 -6.772 7.483 1.00 94.50 193 LEU A O 1
ATOM 1510 N N . LEU A 1 194 ? 9.194 -8.355 9.074 1.00 95.19 194 LEU A N 1
ATOM 1511 C CA . LEU A 1 194 ? 10.397 -9.047 8.594 1.00 95.19 194 LEU A CA 1
ATOM 1512 C C . LEU A 1 194 ? 10.213 -9.628 7.196 1.00 95.19 194 LEU A C 1
ATOM 1514 O O . LEU A 1 194 ? 11.133 -9.575 6.386 1.00 95.19 194 LEU A O 1
ATOM 1518 N N . PHE A 1 195 ? 9.036 -10.176 6.909 1.00 95.25 195 PHE A N 1
ATOM 1519 C CA . PHE A 1 195 ? 8.707 -10.722 5.601 1.00 95.25 195 PHE A CA 1
ATOM 1520 C C . PHE A 1 195 ? 8.660 -9.621 4.534 1.00 95.25 195 PHE A C 1
ATOM 1522 O O . PHE A 1 195 ? 9.295 -9.757 3.490 1.00 95.25 195 PHE A O 1
ATOM 1529 N N . MET A 1 196 ? 8.004 -8.496 4.829 1.00 93.25 196 MET A N 1
ATOM 1530 C CA . MET A 1 196 ? 8.004 -7.312 3.969 1.00 93.25 196 MET A CA 1
ATOM 1531 C C . MET A 1 196 ? 9.429 -6.788 3.752 1.00 93.25 196 MET A C 1
ATOM 1533 O O . MET A 1 196 ? 9.823 -6.526 2.619 1.00 93.25 196 MET A O 1
ATOM 1537 N N . TRP A 1 197 ? 10.234 -6.701 4.815 1.00 92.62 197 TRP A N 1
ATOM 1538 C CA . TRP A 1 197 ? 11.635 -6.294 4.721 1.00 92.62 197 TRP A CA 1
ATOM 1539 C C . TRP A 1 197 ? 12.461 -7.246 3.850 1.00 92.62 197 TRP A C 1
ATOM 1541 O O . TRP A 1 197 ? 13.228 -6.798 3.000 1.00 92.62 197 TRP A O 1
ATOM 1551 N N . ALA A 1 198 ? 12.278 -8.556 4.014 1.00 92.06 198 ALA A N 1
ATOM 1552 C CA . ALA A 1 198 ? 13.004 -9.571 3.261 1.00 92.06 198 ALA A CA 1
ATOM 1553 C C . ALA A 1 198 ? 12.684 -9.550 1.760 1.00 92.06 198 ALA A C 1
ATOM 1555 O O . ALA A 1 198 ? 13.542 -9.930 0.966 1.00 92.06 198 ALA A O 1
ATOM 1556 N N . ILE A 1 199 ? 11.475 -9.129 1.381 1.00 91.75 199 ILE A N 1
ATOM 1557 C CA . ILE A 1 199 ? 11.060 -9.021 -0.021 1.00 91.75 199 ILE A CA 1
ATOM 1558 C C . ILE A 1 199 ? 11.459 -7.671 -0.614 1.00 91.75 199 ILE A C 1
ATOM 1560 O O . ILE A 1 199 ? 11.991 -7.641 -1.716 1.00 91.75 199 ILE A O 1
ATOM 1564 N N . LEU A 1 200 ? 11.197 -6.570 0.094 1.00 90.94 200 LEU A N 1
ATOM 1565 C CA . LEU A 1 200 ? 11.307 -5.226 -0.477 1.00 90.94 200 LEU A CA 1
ATOM 1566 C C . LEU A 1 200 ? 12.677 -4.593 -0.231 1.00 90.94 200 LEU A C 1
ATOM 1568 O O . LEU A 1 200 ? 13.287 -4.084 -1.158 1.00 90.94 200 LEU A O 1
ATOM 1572 N N . PHE A 1 201 ? 13.195 -4.645 0.996 1.00 89.19 201 PHE A N 1
ATOM 1573 C CA . PHE A 1 201 ? 14.422 -3.930 1.366 1.00 89.19 201 PHE A CA 1
ATOM 1574 C C . PHE A 1 201 ? 15.690 -4.762 1.182 1.00 89.19 201 PHE A C 1
ATOM 1576 O O . PHE A 1 201 ? 16.720 -4.246 0.751 1.00 89.19 201 PHE A O 1
ATOM 1583 N N . ARG A 1 202 ? 15.637 -6.055 1.520 1.00 89.81 202 ARG A N 1
ATOM 1584 C CA . ARG A 1 202 ? 16.800 -6.949 1.451 1.00 89.81 202 ARG A CA 1
ATOM 1585 C C . ARG A 1 202 ? 17.461 -6.984 0.065 1.00 89.81 202 ARG A C 1
ATOM 1587 O O . ARG A 1 202 ? 18.689 -7.010 0.058 1.00 89.81 202 ARG A O 1
ATOM 1594 N N . PRO A 1 203 ? 16.733 -6.999 -1.072 1.00 89.38 203 PRO A N 1
ATOM 1595 C CA . PRO A 1 203 ? 17.383 -7.004 -2.380 1.00 89.38 203 PRO A CA 1
ATOM 1596 C C . PRO A 1 203 ? 18.251 -5.763 -2.619 1.00 89.38 203 PRO A C 1
ATOM 1598 O O . PRO A 1 203 ? 19.381 -5.921 -3.061 1.00 89.38 203 PRO A O 1
ATOM 1601 N N . GLY A 1 204 ? 17.789 -4.567 -2.232 1.00 87.12 204 GLY A N 1
ATOM 1602 C CA . GLY A 1 204 ? 18.589 -3.339 -2.350 1.00 87.12 204 GLY A CA 1
ATOM 1603 C C . GLY A 1 204 ? 19.833 -3.344 -1.456 1.00 87.12 204 GLY A C 1
ATOM 1604 O O . GLY A 1 204 ? 20.938 -3.043 -1.898 1.00 87.12 204 GLY A O 1
ATOM 1605 N N . TYR A 1 205 ? 19.706 -3.825 -0.213 1.00 85.75 205 TYR A N 1
ATOM 1606 C CA . TYR A 1 205 ? 20.864 -4.004 0.678 1.00 85.75 205 TYR A CA 1
ATOM 1607 C C . TYR A 1 205 ? 21.868 -5.067 0.209 1.00 85.75 205 TYR A C 1
ATOM 1609 O O . TYR A 1 205 ? 22.987 -5.099 0.712 1.00 85.75 205 TYR A O 1
ATOM 1617 N N . ALA A 1 206 ? 21.469 -5.988 -0.669 1.00 84.69 206 ALA A N 1
ATOM 1618 C CA . ALA A 1 206 ? 22.377 -6.989 -1.223 1.00 84.69 206 ALA A CA 1
ATOM 1619 C C . ALA A 1 206 ? 23.188 -6.444 -2.408 1.00 84.69 206 ALA A C 1
ATOM 1621 O O . ALA A 1 206 ? 24.261 -6.971 -2.695 1.00 84.69 206 ALA A O 1
ATOM 1622 N N . GLU A 1 207 ? 22.673 -5.421 -3.087 1.00 83.81 207 GLU A N 1
ATOM 1623 C CA . GLU A 1 207 ? 23.321 -4.769 -4.225 1.00 83.81 207 GLU A CA 1
ATOM 1624 C C . GLU A 1 207 ? 24.276 -3.658 -3.783 1.00 83.81 207 GLU A C 1
ATOM 1626 O O . GLU A 1 207 ? 25.362 -3.509 -4.343 1.00 83.81 207 GLU A O 1
ATOM 1631 N N . HIS A 1 208 ? 23.916 -2.944 -2.715 1.00 83.12 208 HIS A N 1
ATOM 1632 C CA . HIS A 1 208 ? 24.719 -1.867 -2.146 1.00 83.12 208 HIS A CA 1
ATOM 1633 C C . HIS A 1 208 ? 25.393 -2.302 -0.845 1.00 83.12 208 HIS A C 1
ATOM 1635 O O . HIS A 1 208 ? 24.720 -2.727 0.096 1.00 83.12 208 HIS A O 1
ATOM 1641 N N . ASP A 1 209 ? 26.714 -2.123 -0.735 1.00 79.25 209 ASP A N 1
ATOM 1642 C CA . ASP A 1 209 ? 27.440 -2.335 0.526 1.00 79.25 209 ASP A CA 1
ATOM 1643 C C . ASP A 1 209 ? 27.183 -1.178 1.503 1.00 79.25 209 ASP A C 1
ATOM 1645 O O . ASP A 1 209 ? 28.012 -0.300 1.741 1.00 79.25 209 ASP A O 1
ATOM 1649 N N . MET A 1 210 ? 25.972 -1.156 2.055 1.00 76.56 210 MET A N 1
ATOM 1650 C CA . MET A 1 210 ? 25.540 -0.170 3.042 1.00 76.56 210 MET A CA 1
ATOM 1651 C C . MET A 1 210 ? 26.163 -0.448 4.414 1.00 76.56 210 MET A C 1
ATOM 1653 O O . MET A 1 210 ? 26.189 0.429 5.264 1.00 76.56 210 MET A O 1
ATOM 1657 N N . GLY A 1 211 ? 26.670 -1.655 4.670 1.00 81.94 211 GLY A N 1
ATOM 1658 C CA . GLY A 1 211 ? 27.113 -2.081 5.993 1.00 81.94 211 GLY A CA 1
ATOM 1659 C C . GLY A 1 211 ? 25.961 -2.431 6.950 1.00 81.94 211 GLY A C 1
ATOM 1660 O O . GLY A 1 211 ? 24.880 -1.838 6.958 1.00 81.94 211 GLY A O 1
ATOM 1661 N N . LEU A 1 212 ? 26.216 -3.411 7.822 1.00 86.31 212 LEU A N 1
ATOM 1662 C CA . LEU A 1 212 ? 25.238 -4.006 8.749 1.00 86.31 212 LEU A CA 1
ATOM 1663 C C . LEU A 1 212 ? 24.541 -2.978 9.665 1.00 86.31 212 LEU A C 1
ATOM 1665 O O . LEU A 1 212 ? 23.406 -3.186 10.090 1.00 86.31 212 LEU A O 1
ATOM 1669 N N . ILE A 1 213 ? 25.211 -1.866 9.978 1.00 89.25 213 ILE A N 1
ATOM 1670 C CA . ILE A 1 213 ? 24.706 -0.873 10.930 1.00 89.25 213 ILE A CA 1
ATOM 1671 C C . ILE A 1 213 ? 23.417 -0.199 10.446 1.00 89.25 213 ILE A C 1
ATOM 1673 O O . ILE A 1 213 ? 22.476 -0.065 11.224 1.00 89.25 213 ILE A O 1
ATOM 1677 N N . TRP A 1 214 ? 23.326 0.149 9.159 1.00 86.00 214 TRP A N 1
ATOM 1678 C CA . TRP A 1 214 ? 22.137 0.796 8.598 1.00 86.00 214 TRP A CA 1
ATOM 1679 C C . TRP A 1 214 ? 20.962 -0.168 8.482 1.00 86.00 214 TRP A C 1
ATOM 1681 O O . TRP A 1 214 ? 19.822 0.227 8.716 1.00 86.00 214 TRP A O 1
ATOM 1691 N N . VAL A 1 215 ? 21.245 -1.446 8.220 1.00 88.31 215 VAL A N 1
ATOM 1692 C CA . VAL A 1 215 ? 20.235 -2.510 8.254 1.00 88.31 2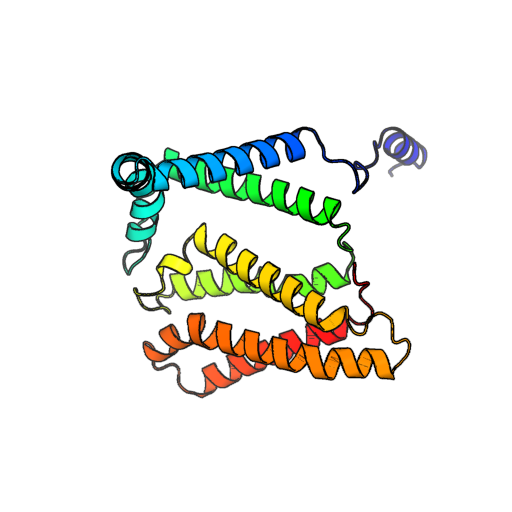15 VAL A CA 1
ATOM 1693 C C . VAL A 1 215 ? 19.638 -2.639 9.656 1.00 88.31 215 VAL A C 1
ATOM 1695 O O . VAL A 1 215 ? 18.417 -2.672 9.809 1.00 88.31 215 VAL A O 1
ATOM 1698 N N . ILE A 1 216 ? 20.486 -2.663 10.690 1.00 90.88 216 ILE A N 1
ATOM 1699 C CA . ILE A 1 216 ? 20.041 -2.752 12.087 1.00 90.88 216 ILE A CA 1
ATOM 1700 C C . ILE A 1 216 ? 19.233 -1.517 12.485 1.00 90.88 216 ILE A C 1
ATOM 1702 O O . ILE A 1 216 ? 18.185 -1.663 13.109 1.00 90.88 216 ILE A O 1
ATOM 1706 N N . ILE A 1 217 ? 19.686 -0.315 12.117 1.00 91.69 217 ILE A N 1
ATOM 1707 C CA . ILE A 1 217 ? 18.969 0.932 12.413 1.00 91.69 217 ILE A CA 1
ATOM 1708 C C . ILE A 1 217 ? 17.598 0.933 11.730 1.00 91.69 217 ILE A C 1
ATOM 1710 O O . ILE A 1 217 ? 16.596 1.185 12.396 1.00 91.69 217 ILE A O 1
ATOM 1714 N N . GLY A 1 218 ? 17.532 0.606 10.437 1.00 89.62 218 GLY A N 1
ATOM 1715 C CA . GLY A 1 218 ? 16.280 0.576 9.678 1.00 89.62 218 GLY A CA 1
ATOM 1716 C C . GLY A 1 218 ? 15.272 -0.422 10.250 1.00 89.62 218 GLY A C 1
ATOM 1717 O O . GLY A 1 218 ? 14.121 -0.064 10.506 1.00 89.62 218 GLY A O 1
ATOM 1718 N N . LEU A 1 219 ? 15.711 -1.652 10.538 1.00 92.62 219 LEU A N 1
ATOM 1719 C CA . LEU A 1 219 ? 14.872 -2.656 11.200 1.00 92.62 219 LEU A CA 1
ATOM 1720 C C . LEU A 1 219 ? 14.455 -2.214 12.607 1.00 92.62 219 LEU A C 1
ATOM 1722 O O . LEU A 1 219 ? 13.292 -2.367 12.974 1.00 92.62 219 LEU A O 1
ATOM 1726 N N . GLY A 1 220 ? 15.377 -1.641 13.383 1.00 94.69 220 GLY A N 1
ATOM 1727 C CA . GLY A 1 220 ? 15.112 -1.130 14.725 1.00 94.69 220 GLY A CA 1
ATOM 1728 C C . GLY A 1 220 ? 14.032 -0.050 14.731 1.00 94.69 220 GLY A C 1
ATOM 1729 O O . GLY A 1 220 ? 13.096 -0.132 15.527 1.00 94.69 220 GLY A O 1
ATOM 1730 N N . ILE A 1 221 ? 14.110 0.911 13.805 1.00 93.06 221 ILE A N 1
ATOM 1731 C CA . ILE A 1 221 ? 13.081 1.939 13.608 1.00 93.06 221 ILE A CA 1
ATOM 1732 C C . ILE A 1 221 ? 11.758 1.288 13.197 1.00 93.06 221 ILE A C 1
ATOM 1734 O O . ILE A 1 221 ? 10.737 1.582 13.809 1.00 93.06 2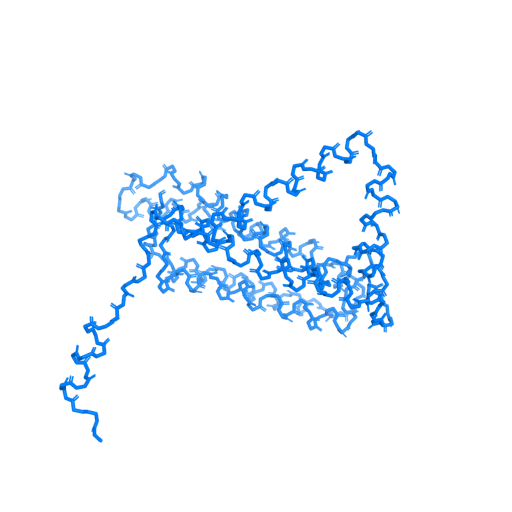21 ILE A O 1
ATOM 1738 N N . GLY A 1 222 ? 11.766 0.355 12.240 1.00 93.06 222 GLY A N 1
ATOM 1739 C CA . GLY A 1 222 ? 10.553 -0.339 11.795 1.00 93.06 222 GLY A CA 1
ATOM 1740 C C . GLY A 1 222 ? 9.822 -1.064 12.931 1.00 93.06 222 GLY A C 1
ATOM 1741 O O . GLY A 1 222 ? 8.616 -0.887 13.112 1.00 93.06 222 GLY A O 1
ATOM 1742 N N . PHE A 1 223 ? 10.548 -1.836 13.745 1.00 95.19 223 PHE A N 1
ATOM 1743 C CA . PHE A 1 223 ? 9.971 -2.505 14.914 1.00 95.19 223 PHE A CA 1
ATOM 1744 C C . PHE A 1 223 ? 9.495 -1.514 15.975 1.00 95.19 223 PHE A C 1
ATOM 1746 O O . PHE A 1 223 ? 8.416 -1.701 16.537 1.00 95.19 223 PHE A O 1
ATOM 1753 N N . ALA A 1 224 ? 10.266 -0.457 16.243 1.00 94.19 224 ALA A N 1
ATOM 1754 C CA . ALA A 1 224 ? 9.880 0.572 17.200 1.00 94.19 224 ALA A CA 1
ATOM 1755 C C . ALA A 1 224 ? 8.586 1.278 16.769 1.00 94.19 224 ALA A C 1
ATOM 1757 O O . ALA A 1 224 ? 7.675 1.410 17.583 1.00 94.19 224 ALA A O 1
ATOM 1758 N N . SER A 1 225 ? 8.463 1.653 15.492 1.00 92.75 225 SER A N 1
ATOM 1759 C CA . SER A 1 225 ? 7.252 2.252 14.920 1.00 92.75 225 SER A CA 1
ATOM 1760 C C . SER A 1 225 ? 6.047 1.318 15.016 1.00 92.75 225 SER A C 1
ATOM 1762 O O . SER A 1 225 ? 4.968 1.765 15.392 1.00 92.75 225 SER A O 1
ATOM 1764 N N . LEU A 1 226 ? 6.225 0.022 14.744 1.00 93.12 226 LEU A N 1
ATOM 1765 C CA . LEU A 1 226 ? 5.165 -0.985 14.862 1.00 93.12 226 LEU A CA 1
ATOM 1766 C C . LEU A 1 226 ? 4.681 -1.135 16.308 1.00 93.12 226 LEU A C 1
ATOM 1768 O O . LEU A 1 226 ? 3.478 -1.088 16.568 1.00 93.12 226 LEU A O 1
ATOM 1772 N N . ILE A 1 227 ? 5.607 -1.292 17.257 1.00 92.38 227 ILE A N 1
ATOM 1773 C CA . ILE A 1 227 ? 5.281 -1.437 18.682 1.00 92.38 227 ILE A CA 1
ATOM 1774 C C . ILE A 1 227 ? 4.629 -0.157 19.210 1.00 92.38 227 ILE A C 1
ATOM 1776 O O . ILE A 1 227 ? 3.654 -0.230 19.960 1.00 92.38 227 ILE A O 1
ATOM 1780 N N . PHE A 1 228 ? 5.143 1.007 18.805 1.00 92.50 228 PHE A N 1
ATOM 1781 C CA . PHE A 1 228 ? 4.575 2.303 19.154 1.00 92.50 228 PHE A CA 1
ATOM 1782 C C . PHE A 1 228 ? 3.148 2.442 18.630 1.00 92.50 228 PHE A C 1
ATOM 1784 O O . PHE A 1 228 ? 2.255 2.727 19.423 1.00 92.50 228 PHE A O 1
ATOM 1791 N N . ALA A 1 229 ? 2.915 2.185 17.339 1.00 90.25 229 ALA A N 1
ATOM 1792 C CA . ALA A 1 229 ? 1.590 2.271 16.736 1.00 90.25 229 ALA A CA 1
ATOM 1793 C C . ALA A 1 229 ? 0.610 1.339 17.455 1.00 90.25 229 ALA A C 1
ATOM 1795 O O . ALA A 1 229 ? -0.425 1.795 17.926 1.00 90.25 229 ALA A O 1
ATOM 1796 N N . PHE A 1 230 ? 0.986 0.073 17.662 1.00 88.50 230 PHE A N 1
ATOM 1797 C CA . PHE A 1 230 ? 0.152 -0.891 18.378 1.00 88.50 230 PHE A CA 1
ATOM 1798 C C . PHE A 1 230 ? -0.191 -0.424 19.805 1.00 88.50 230 PHE A C 1
ATOM 1800 O O . PHE A 1 230 ? -1.314 -0.593 20.278 1.00 88.50 230 PHE A O 1
ATOM 1807 N N . HIS A 1 231 ? 0.774 0.161 20.518 1.00 88.31 231 HIS A N 1
ATOM 1808 C CA . HIS A 1 231 ? 0.546 0.682 21.863 1.00 88.31 231 HIS A CA 1
ATOM 1809 C C . HIS A 1 231 ? -0.335 1.936 21.861 1.00 88.31 231 HIS A C 1
ATOM 1811 O O . HIS A 1 231 ? -1.181 2.089 22.739 1.00 88.31 231 HIS A O 1
ATOM 1817 N N . ALA A 1 232 ? -0.133 2.837 20.905 1.00 88.62 232 ALA A N 1
ATOM 1818 C CA . ALA A 1 232 ? -0.888 4.078 20.788 1.00 88.62 232 ALA A CA 1
ATOM 1819 C C . ALA A 1 232 ? -2.346 3.829 20.367 1.00 88.62 232 ALA A C 1
ATOM 1821 O O . ALA A 1 232 ? -3.233 4.592 20.738 1.00 88.62 232 ALA A O 1
ATOM 1822 N N . THR A 1 233 ? -2.614 2.727 19.663 1.00 86.06 233 THR A N 1
ATOM 1823 C CA . THR A 1 233 ? -3.957 2.321 19.227 1.00 86.06 233 THR A CA 1
ATOM 1824 C C . THR A 1 233 ? -4.596 1.270 20.138 1.00 86.06 233 THR A C 1
ATOM 1826 O O . THR A 1 233 ? -5.445 0.497 19.696 1.00 86.06 233 THR A O 1
ATOM 1829 N N . ARG A 1 234 ? -4.204 1.201 21.417 1.00 81.50 234 ARG A N 1
ATOM 1830 C CA . ARG A 1 234 ? -4.889 0.351 22.408 1.00 81.50 234 ARG A CA 1
ATOM 1831 C C . ARG A 1 234 ? -6.365 0.711 22.501 1.00 81.50 234 ARG A C 1
ATOM 1833 O O . ARG A 1 234 ? -6.730 1.878 22.351 1.00 81.50 234 ARG A O 1
ATOM 1840 N N . GLU A 1 235 ? -7.203 -0.291 22.765 1.00 78.38 235 GLU A N 1
ATOM 1841 C CA . GLU A 1 235 ? -8.661 -0.129 22.881 1.00 78.38 235 GLU A CA 1
ATOM 1842 C C . GLU A 1 235 ? -9.292 0.546 21.650 1.00 78.38 235 GLU A C 1
ATOM 1844 O O . GLU A 1 235 ? -10.315 1.224 21.749 1.00 78.38 235 GLU A O 1
ATOM 1849 N N . TRP A 1 236 ? -8.641 0.464 20.488 1.00 79.12 236 TRP A N 1
ATOM 1850 C CA . TRP A 1 236 ? -9.260 0.895 19.245 1.00 79.12 236 TRP A CA 1
ATOM 1851 C C . TRP A 1 236 ? -10.362 -0.119 18.904 1.00 79.12 236 TRP A C 1
ATOM 1853 O O . TRP A 1 236 ? -10.055 -1.314 18.841 1.00 79.12 236 TRP A O 1
ATOM 1863 N N . PRO A 1 237 ? -11.637 0.302 18.787 1.00 67.00 237 PRO A N 1
ATOM 1864 C CA . PRO A 1 237 ? -12.747 -0.627 18.622 1.00 67.00 237 PRO A CA 1
ATOM 1865 C C . PRO A 1 237 ? -12.560 -1.511 17.387 1.00 67.00 237 PRO A C 1
ATOM 1867 O O . PRO A 1 237 ? -12.260 -1.029 16.296 1.00 67.00 237 PRO A O 1
ATOM 1870 N N . THR A 1 238 ? -12.748 -2.817 17.566 1.00 62.94 238 THR A N 1
ATOM 1871 C CA . THR A 1 238 ? -12.849 -3.769 16.461 1.00 62.94 238 THR A CA 1
ATOM 1872 C C . THR A 1 238 ? -14.275 -3.752 15.902 1.00 62.94 238 THR A C 1
ATOM 1874 O O . THR A 1 238 ? -15.231 -3.528 16.646 1.00 62.94 238 THR A O 1
ATOM 1877 N N . ILE A 1 239 ? -14.409 -3.925 14.580 1.00 53.75 239 ILE A N 1
ATOM 1878 C CA . ILE A 1 239 ? -15.710 -4.089 13.901 1.00 53.75 239 ILE A CA 1
ATOM 1879 C C . ILE A 1 239 ? -16.310 -5.457 14.232 1.00 53.75 239 ILE A C 1
ATOM 1881 O O . ILE A 1 239 ? -15.553 -6.457 14.140 1.00 53.75 239 ILE A O 1
#

pLDDT: mean 84.64, std 8.72, range [50.56, 95.69]